Protein AF-A0A6A4M3Y3-F1 (afdb_monomer_lite)

Structure (mmCIF, N/CA/C/O backbone):
data_AF-A0A6A4M3Y3-F1
#
_entry.id   AF-A0A6A4M3Y3-F1
#
loop_
_atom_site.group_PDB
_atom_site.id
_atom_site.type_symbol
_atom_site.label_atom_id
_atom_site.label_alt_id
_atom_site.label_comp_id
_atom_site.label_asym_id
_atom_site.label_entity_id
_atom_site.label_seq_id
_atom_site.pdbx_PDB_ins_code
_atom_site.Cartn_x
_atom_site.Cartn_y
_atom_site.Cartn_z
_atom_site.occupancy
_atom_site.B_iso_or_equiv
_atom_site.auth_seq_id
_atom_site.auth_comp_id
_atom_site.auth_asym_id
_atom_site.auth_atom_id
_atom_site.pdbx_PDB_model_num
ATOM 1 N N . MET A 1 1 ? 13.571 17.426 12.827 1.00 31.97 1 MET A N 1
ATOM 2 C CA . MET A 1 1 ? 12.442 17.250 11.883 1.00 31.97 1 MET A CA 1
ATOM 3 C C . MET A 1 1 ? 11.254 16.596 12.611 1.00 31.97 1 MET A C 1
ATOM 5 O O . MET A 1 1 ? 11.111 15.385 12.590 1.00 31.97 1 MET A O 1
ATOM 9 N N . LYS A 1 2 ? 10.447 17.379 13.349 1.00 35.78 2 LYS A N 1
ATOM 10 C CA . LYS A 1 2 ? 9.258 16.924 14.108 1.00 35.78 2 LYS A CA 1
ATOM 11 C C . LYS A 1 2 ? 8.053 17.759 13.652 1.00 35.78 2 LYS A C 1
ATOM 13 O O . LYS A 1 2 ? 7.779 18.793 14.248 1.00 35.78 2 LYS A O 1
ATOM 18 N N . LYS A 1 3 ? 7.382 17.392 12.556 1.00 37.50 3 LYS A N 1
ATOM 19 C CA . LYS A 1 3 ? 6.200 18.137 12.077 1.00 37.50 3 LYS A CA 1
ATOM 20 C C . LYS A 1 3 ? 5.276 17.246 11.237 1.00 37.50 3 LYS A C 1
ATOM 22 O O . LYS A 1 3 ? 5.279 17.356 10.023 1.00 37.50 3 LYS A O 1
ATOM 27 N N . SER A 1 4 ? 4.521 16.344 11.873 1.00 41.81 4 SER A N 1
ATOM 28 C CA . SER A 1 4 ? 3.353 15.701 11.226 1.00 41.81 4 SER A CA 1
ATOM 29 C C . SER A 1 4 ? 2.397 14.922 12.146 1.00 41.81 4 SER A C 1
ATOM 31 O O . SER A 1 4 ? 1.428 14.374 11.639 1.00 41.81 4 SER A O 1
ATOM 33 N N . SER A 1 5 ? 2.578 14.854 13.475 1.00 47.59 5 SER A N 1
ATOM 34 C CA . SER A 1 5 ? 1.679 14.011 14.293 1.00 47.59 5 SER A CA 1
ATOM 35 C C . SER A 1 5 ? 0.344 14.667 14.668 1.00 47.59 5 SER A C 1
ATOM 37 O O . SER A 1 5 ? -0.613 13.952 14.928 1.00 47.59 5 SER A O 1
ATOM 39 N N . LYS A 1 6 ? 0.256 16.006 14.697 1.00 44.25 6 LYS A N 1
ATOM 40 C CA . LYS A 1 6 ? -0.958 16.718 15.147 1.00 44.25 6 LYS A CA 1
ATOM 41 C C . LYS A 1 6 ? -1.961 17.053 14.034 1.00 44.25 6 LYS A C 1
ATOM 43 O O . LYS A 1 6 ? -3.109 17.314 14.344 1.00 44.25 6 LYS A O 1
ATOM 48 N N . PHE A 1 7 ? -1.543 17.058 12.766 1.00 55.19 7 PHE A N 1
ATOM 49 C CA . PHE A 1 7 ? -2.387 17.511 11.645 1.00 55.19 7 PHE A CA 1
ATOM 50 C C . PHE A 1 7 ? -3.200 16.385 10.993 1.00 55.19 7 PHE A C 1
ATOM 52 O O . PHE A 1 7 ? -4.256 16.625 10.418 1.00 55.19 7 PHE A O 1
ATOM 59 N N . LEU A 1 8 ? -2.710 15.146 11.076 1.00 64.50 8 LEU A N 1
ATOM 60 C CA . LEU A 1 8 ? -3.362 14.002 10.439 1.00 64.50 8 LEU A CA 1
ATOM 61 C C . LEU A 1 8 ? -4.733 13.672 11.054 1.00 64.50 8 LEU A C 1
ATOM 63 O O . LEU A 1 8 ? -5.664 13.494 10.273 1.00 64.50 8 LEU A O 1
ATOM 67 N N . PRO A 1 9 ? -4.916 13.670 12.392 1.00 71.88 9 PRO A N 1
ATOM 68 C CA . PRO A 1 9 ? -6.229 13.398 12.980 1.00 71.88 9 PRO A CA 1
ATOM 69 C C . PRO A 1 9 ? -7.281 14.432 12.561 1.00 71.88 9 PRO A C 1
ATOM 71 O O . PRO A 1 9 ? -8.341 14.061 12.074 1.00 71.88 9 PRO A O 1
ATOM 74 N N . SER A 1 10 ? -6.958 15.730 12.638 1.00 74.38 10 SER A N 1
ATOM 75 C CA . SER A 1 10 ? -7.877 16.800 12.217 1.00 74.38 10 SER A CA 1
ATOM 76 C C . SER A 1 10 ? -8.218 16.740 10.727 1.00 74.38 10 SER A C 1
ATOM 78 O O . SER A 1 10 ? -9.310 17.123 10.326 1.00 74.38 10 SER A O 1
ATOM 80 N N . GLY A 1 11 ? -7.287 16.257 9.898 1.00 81.12 11 GLY A N 1
ATOM 81 C CA . GLY A 1 11 ? -7.534 16.049 8.475 1.00 81.12 11 GLY A CA 1
ATOM 82 C C . GLY A 1 11 ? -8.576 14.963 8.214 1.00 81.12 11 GLY A C 1
ATOM 83 O O . GLY A 1 11 ? -9.421 15.153 7.348 1.00 81.12 11 GLY A O 1
ATOM 84 N N . PHE A 1 12 ? -8.542 13.856 8.964 1.00 84.62 12 PHE A N 1
ATOM 85 C CA . PHE A 1 12 ? -9.513 12.769 8.806 1.00 84.62 12 PHE A CA 1
ATOM 86 C C . PHE A 1 12 ? -10.906 13.143 9.311 1.00 84.62 12 PHE A C 1
ATOM 88 O O . PHE A 1 12 ? -11.882 12.788 8.658 1.00 84.62 12 PHE A O 1
ATOM 95 N N . GLU A 1 13 ? -11.010 13.913 10.397 1.00 82.12 13 GLU A N 1
ATOM 96 C CA . GLU A 1 13 ? -12.309 14.401 10.882 1.00 82.12 13 GLU A CA 1
ATOM 97 C C . GLU A 1 13 ? -13.006 15.288 9.839 1.00 82.12 13 GLU A C 1
ATOM 99 O O . GLU A 1 13 ? -14.187 15.108 9.564 1.00 82.12 13 GLU A O 1
ATOM 104 N N . HIS A 1 14 ? -12.269 16.171 9.154 1.00 84.31 14 HIS A N 1
ATOM 105 C CA . HIS A 1 14 ? -12.845 16.986 8.076 1.00 84.31 14 HIS A CA 1
ATOM 106 C C . HIS A 1 14 ? -13.340 16.169 6.872 1.00 84.31 14 HIS A C 1
ATOM 108 O O . HIS A 1 14 ? -14.163 16.663 6.103 1.00 84.31 14 HIS A O 1
ATOM 114 N N . LEU A 1 15 ? -12.847 14.940 6.677 1.00 86.19 15 LEU A N 1
ATOM 115 C CA . LEU A 1 15 ? -13.324 14.074 5.595 1.00 86.19 15 LEU A CA 1
ATOM 116 C C . LEU A 1 15 ? -14.704 13.484 5.888 1.00 86.19 15 LEU A C 1
ATOM 118 O O . LEU A 1 15 ? -15.396 13.102 4.947 1.00 86.19 15 LEU A O 1
ATOM 122 N N . LYS A 1 16 ? -15.109 13.422 7.159 1.00 84.62 16 LYS A N 1
ATOM 123 C CA . LYS A 1 16 ? -16.415 12.892 7.556 1.00 84.62 16 LYS A CA 1
ATOM 124 C C . LYS A 1 16 ? -17.560 13.760 7.038 1.00 84.62 16 LYS A C 1
ATOM 126 O O . LYS A 1 16 ? -18.524 13.240 6.491 1.00 84.62 16 LYS A O 1
ATOM 131 N N . ASP A 1 17 ? -17.406 15.076 7.154 1.00 86.19 17 ASP A N 1
ATOM 132 C CA . ASP A 1 17 ? -18.415 16.059 6.742 1.00 86.19 17 ASP A CA 1
ATOM 133 C C . ASP A 1 17 ? -18.220 16.522 5.288 1.00 86.19 17 ASP A C 1
ATOM 135 O O . ASP A 1 17 ? -18.780 17.533 4.853 1.00 86.19 17 ASP A O 1
ATOM 139 N N . PHE A 1 18 ? -17.392 15.812 4.514 1.00 86.75 18 PHE A N 1
ATOM 140 C CA . PHE A 1 18 ? -17.112 16.202 3.143 1.00 86.75 18 PHE A CA 1
ATOM 141 C C . PHE A 1 18 ? -18.364 15.982 2.270 1.00 86.75 18 PHE A C 1
ATOM 143 O O . PHE A 1 18 ? -18.866 14.862 2.177 1.00 86.75 18 PHE A O 1
ATOM 150 N N . PRO A 1 19 ? -18.882 17.014 1.577 1.00 84.31 19 PRO A N 1
ATOM 151 C CA . PRO A 1 19 ? -20.222 16.986 0.976 1.00 84.31 19 PRO A CA 1
ATOM 152 C C . PRO A 1 19 ? -20.332 16.127 -0.296 1.00 84.31 19 PRO A C 1
ATOM 154 O O . PRO A 1 19 ? -21.349 16.169 -0.988 1.00 84.31 19 PRO A O 1
ATOM 157 N N . ARG A 1 20 ? -19.269 15.411 -0.678 1.00 87.06 20 ARG A N 1
ATOM 158 C CA . ARG A 1 20 ? -19.189 14.626 -1.916 1.00 87.06 20 ARG A CA 1
ATOM 159 C C . ARG A 1 20 ? -18.453 13.309 -1.667 1.00 87.06 20 ARG A C 1
ATOM 161 O O . ARG A 1 20 ? -17.592 13.263 -0.796 1.00 87.06 20 ARG A O 1
ATOM 168 N N . PRO A 1 21 ? -18.704 12.260 -2.466 1.00 85.25 21 PRO A N 1
ATOM 169 C CA . PRO A 1 21 ? -17.853 11.076 -2.459 1.00 85.25 21 PRO A CA 1
ATOM 170 C C . PRO A 1 21 ? -16.391 11.453 -2.736 1.00 85.25 21 PRO A C 1
ATOM 172 O O . PRO A 1 21 ? -16.112 12.283 -3.607 1.00 85.25 21 PRO A O 1
ATOM 175 N N . PHE A 1 22 ? -15.456 10.842 -2.012 1.00 86.75 22 PHE A N 1
ATOM 176 C CA . PHE A 1 22 ? -14.026 11.095 -2.165 1.00 86.75 22 PHE A CA 1
ATOM 177 C C . PHE A 1 22 ? -13.229 9.790 -2.210 1.00 86.75 22 PHE A C 1
ATOM 179 O O . PHE A 1 22 ? -13.665 8.752 -1.719 1.00 86.75 22 PHE A O 1
ATOM 186 N N . TRP A 1 23 ? -12.027 9.869 -2.782 1.00 88.38 23 TRP A N 1
ATOM 187 C CA . TRP A 1 23 ? -11.033 8.800 -2.748 1.00 88.38 23 TRP A CA 1
ATOM 188 C C . TRP A 1 23 ? -9.812 9.285 -1.979 1.00 88.38 23 TRP A C 1
ATOM 190 O O . TRP A 1 23 ? -9.256 10.339 -2.294 1.00 88.38 23 TRP A O 1
ATOM 200 N N . LEU A 1 24 ? -9.378 8.510 -0.988 1.00 89.56 24 LEU A N 1
ATOM 201 C CA . LEU A 1 24 ? -8.159 8.785 -0.237 1.00 89.56 24 LEU A CA 1
ATOM 202 C C . LEU A 1 24 ? -7.074 7.781 -0.630 1.00 89.56 24 LEU A C 1
ATOM 204 O O . LEU A 1 24 ? -7.166 6.598 -0.318 1.00 89.56 24 LEU A O 1
ATOM 208 N N . ALA A 1 25 ? -6.023 8.263 -1.291 1.00 91.00 25 ALA A N 1
ATOM 209 C CA . ALA A 1 25 ? -4.863 7.446 -1.624 1.00 91.00 25 ALA A CA 1
ATOM 210 C C . ALA A 1 25 ? -3.842 7.464 -0.476 1.00 91.00 25 ALA A C 1
ATOM 212 O O . ALA A 1 25 ? -3.346 8.527 -0.093 1.00 91.00 25 ALA A O 1
ATOM 213 N N . LEU A 1 26 ? -3.495 6.284 0.048 1.00 89.62 26 LEU A N 1
ATOM 214 C CA . LEU A 1 26 ? -2.498 6.115 1.107 1.00 89.62 26 LEU A CA 1
ATOM 215 C C . LEU A 1 26 ? -1.290 5.329 0.592 1.00 89.62 26 LEU A C 1
ATOM 217 O O . LEU A 1 26 ? -1.393 4.157 0.244 1.00 89.62 26 LEU A O 1
ATOM 221 N N . PHE A 1 27 ? -0.116 5.961 0.608 1.00 88.69 27 PHE A N 1
ATOM 222 C CA . PHE A 1 27 ? 1.152 5.316 0.265 1.00 88.69 27 PHE A CA 1
ATOM 223 C C . PHE A 1 27 ? 1.893 4.924 1.539 1.00 88.69 27 PHE A C 1
ATOM 225 O O . PHE A 1 27 ? 2.676 5.706 2.084 1.00 88.69 27 PHE A O 1
ATOM 232 N N . VAL A 1 28 ? 1.640 3.712 2.029 1.00 86.62 28 VAL A N 1
ATOM 233 C CA . VAL A 1 28 ? 2.203 3.255 3.310 1.00 86.62 28 VAL A CA 1
ATOM 234 C C . VAL A 1 28 ? 3.715 3.016 3.257 1.00 86.62 28 VAL A C 1
ATOM 236 O O . VAL A 1 28 ? 4.371 3.098 4.288 1.00 86.62 28 VAL A O 1
ATOM 239 N N . GLU A 1 29 ? 4.311 2.831 2.076 1.00 81.19 29 GLU A N 1
ATOM 240 C CA . GLU A 1 29 ? 5.776 2.825 1.897 1.00 81.19 29 GLU A CA 1
ATOM 241 C C . GLU A 1 29 ? 6.408 4.184 2.252 1.00 81.19 29 GLU A C 1
ATOM 243 O O . GLU A 1 29 ? 7.565 4.280 2.669 1.00 81.19 29 GLU A O 1
ATOM 248 N N . GLY A 1 30 ? 5.638 5.266 2.091 1.00 75.25 30 GLY A N 1
ATOM 249 C CA . GLY A 1 30 ? 6.031 6.636 2.406 1.00 75.25 30 GLY A CA 1
ATOM 250 C C . GLY A 1 30 ? 7.046 7.260 1.446 1.00 75.25 30 GLY A C 1
ATOM 251 O O . GLY A 1 30 ? 7.310 8.457 1.554 1.00 75.25 30 GLY A O 1
ATOM 252 N N . THR A 1 31 ? 7.623 6.503 0.509 1.00 76.00 31 THR A N 1
ATOM 253 C CA . THR A 1 31 ? 8.548 7.037 -0.495 1.00 76.00 31 THR A CA 1
ATOM 254 C C . THR A 1 31 ? 8.473 6.259 -1.806 1.00 76.00 31 THR A C 1
ATOM 256 O O . THR A 1 31 ? 8.020 5.126 -1.825 1.00 76.00 31 THR A O 1
ATOM 259 N N . ARG A 1 32 ? 8.959 6.855 -2.902 1.00 78.81 32 ARG A N 1
ATOM 260 C CA . ARG A 1 32 ? 9.120 6.148 -4.179 1.00 78.81 32 ARG A CA 1
ATOM 261 C C . ARG A 1 32 ? 10.138 5.014 -4.068 1.00 78.81 32 ARG A C 1
ATOM 263 O O . ARG A 1 32 ? 11.227 5.254 -3.535 1.00 78.81 32 ARG A O 1
ATOM 270 N N . PHE A 1 33 ? 9.795 3.871 -4.658 1.00 81.56 33 PHE A N 1
ATOM 271 C CA . PHE A 1 33 ? 10.685 2.735 -4.875 1.00 81.56 33 PHE A CA 1
ATOM 272 C C . PHE A 1 33 ? 11.931 3.146 -5.671 1.00 81.56 33 PHE A C 1
ATOM 274 O O . PHE A 1 33 ? 11.826 3.760 -6.737 1.00 81.56 33 PHE A O 1
ATOM 281 N N . THR A 1 34 ? 13.103 2.806 -5.138 1.00 83.88 34 THR A N 1
ATOM 282 C CA . THR A 1 34 ? 14.400 2.854 -5.825 1.00 83.88 34 THR A CA 1
ATOM 283 C C . THR A 1 34 ? 15.240 1.674 -5.340 1.00 83.88 34 THR A C 1
ATOM 285 O O . THR A 1 34 ? 15.001 1.170 -4.239 1.00 83.88 34 THR A O 1
ATOM 288 N N . GLN A 1 35 ? 16.222 1.238 -6.132 1.00 85.50 35 GLN A N 1
ATOM 289 C CA . GLN A 1 35 ? 17.036 0.070 -5.783 1.00 85.50 35 GLN A CA 1
ATOM 290 C C . GLN A 1 35 ? 17.810 0.287 -4.476 1.00 85.50 35 GLN A C 1
ATOM 292 O O . GLN A 1 35 ? 17.900 -0.608 -3.644 1.00 85.50 35 GLN A O 1
ATOM 297 N N . GLU A 1 36 ? 18.300 1.504 -4.249 1.00 86.75 36 GLU A N 1
ATOM 298 C CA . GLU A 1 36 ? 19.050 1.868 -3.044 1.00 86.75 36 GLU A CA 1
ATOM 299 C C . GLU A 1 36 ? 18.173 1.754 -1.792 1.00 86.75 36 GLU A C 1
ATOM 301 O O . GLU A 1 36 ? 18.621 1.313 -0.736 1.00 86.75 36 GLU A O 1
ATOM 306 N N . LYS A 1 37 ? 16.893 2.123 -1.908 1.00 86.81 37 LYS A N 1
ATOM 307 C CA . LYS A 1 37 ? 15.940 2.014 -0.801 1.00 86.81 37 LYS A CA 1
ATOM 308 C C . LYS A 1 37 ? 15.469 0.594 -0.572 1.00 86.81 37 LYS A C 1
ATOM 310 O O . LYS A 1 37 ? 15.159 0.266 0.568 1.00 86.81 37 LYS A O 1
ATOM 315 N N . LEU A 1 38 ? 15.398 -0.217 -1.625 1.00 89.00 38 LEU A N 1
ATOM 316 C CA . LEU A 1 38 ? 15.120 -1.638 -1.488 1.00 89.00 38 LEU A CA 1
ATOM 317 C C . LEU A 1 38 ? 16.234 -2.312 -0.681 1.00 89.00 38 LEU A C 1
ATOM 319 O O . LEU A 1 38 ? 15.927 -2.980 0.298 1.00 89.00 38 LEU A O 1
ATOM 323 N N . LEU A 1 39 ? 17.506 -2.053 -1.003 1.00 89.94 39 LEU A N 1
ATOM 324 C CA . LEU A 1 39 ? 18.643 -2.584 -0.237 1.00 89.94 39 LEU A CA 1
ATOM 325 C C . LEU A 1 39 ? 18.580 -2.163 1.239 1.00 89.94 39 LEU A C 1
ATOM 327 O O . LEU A 1 39 ? 18.626 -3.006 2.131 1.00 89.94 39 LEU A O 1
ATOM 331 N N . ALA A 1 40 ? 18.351 -0.875 1.508 1.00 89.75 40 ALA A N 1
ATOM 332 C CA . ALA A 1 40 ? 18.184 -0.389 2.880 1.00 89.75 40 ALA A CA 1
ATOM 333 C C . ALA A 1 40 ? 16.971 -1.026 3.594 1.00 89.75 40 ALA A C 1
ATOM 335 O O . ALA A 1 40 ? 17.008 -1.291 4.797 1.00 89.75 40 ALA A O 1
ATOM 336 N N . ALA A 1 41 ? 15.880 -1.281 2.867 1.00 87.69 41 ALA A N 1
ATOM 337 C CA . ALA A 1 41 ? 14.706 -1.963 3.400 1.00 87.69 41 ALA A CA 1
ATOM 338 C C . ALA A 1 41 ? 14.991 -3.443 3.711 1.00 87.69 41 ALA A C 1
ATOM 340 O O . ALA A 1 41 ? 14.483 -3.949 4.711 1.00 87.69 41 ALA A O 1
ATOM 341 N N . GLN A 1 42 ? 15.823 -4.114 2.913 1.00 91.44 42 GLN A N 1
ATOM 342 C CA . GLN A 1 42 ? 16.258 -5.495 3.137 1.00 91.44 42 GLN A CA 1
ATOM 343 C C . GLN A 1 42 ? 17.176 -5.618 4.358 1.00 91.44 42 GLN A C 1
ATOM 345 O O . GLN A 1 42 ? 16.994 -6.528 5.170 1.00 91.44 42 GLN A O 1
ATOM 350 N N . GLU A 1 43 ? 18.108 -4.681 4.538 1.00 91.94 43 GLU A N 1
ATOM 351 C CA . GLU A 1 43 ? 18.957 -4.599 5.736 1.00 91.94 43 GLU A CA 1
ATOM 352 C C . GLU A 1 43 ? 18.115 -4.370 7.000 1.00 91.94 43 GLU A C 1
ATOM 354 O O . GLU A 1 43 ? 18.290 -5.043 8.023 1.00 91.94 43 GLU A O 1
ATOM 359 N N . TYR A 1 44 ? 17.136 -3.463 6.921 1.00 89.44 44 TYR A N 1
ATOM 360 C CA . TYR A 1 44 ? 16.193 -3.234 8.013 1.00 89.44 44 TYR A CA 1
ATOM 361 C C . TYR A 1 44 ? 15.350 -4.480 8.313 1.00 89.44 44 TYR A C 1
ATOM 363 O O . TYR A 1 44 ? 15.222 -4.865 9.472 1.00 89.44 44 TYR A O 1
ATOM 371 N N . ALA A 1 45 ? 14.797 -5.134 7.289 1.00 89.50 45 ALA A N 1
ATOM 372 C CA . ALA A 1 45 ? 13.990 -6.337 7.473 1.00 89.50 45 ALA A CA 1
ATOM 373 C C . ALA A 1 45 ? 14.805 -7.468 8.117 1.00 89.50 45 ALA A C 1
ATOM 375 O O . ALA A 1 45 ? 14.351 -8.062 9.093 1.00 89.50 45 ALA A O 1
ATOM 376 N N . SER A 1 46 ? 16.037 -7.683 7.646 1.00 91.56 46 SER A N 1
ATOM 377 C CA . SER A 1 46 ? 16.947 -8.702 8.181 1.00 91.56 46 SER A CA 1
ATOM 378 C C . SER A 1 46 ? 17.305 -8.439 9.645 1.00 91.56 46 SER A C 1
ATOM 380 O O . SER A 1 46 ? 17.235 -9.346 10.470 1.00 91.56 46 SER A O 1
ATOM 382 N N . SER A 1 47 ? 17.634 -7.192 9.999 1.00 91.69 47 SER A N 1
ATOM 383 C CA . SER A 1 47 ? 17.966 -6.829 11.387 1.00 91.69 47 SER A CA 1
ATOM 384 C C . SER A 1 47 ? 16.760 -6.864 12.333 1.00 91.69 47 SER A C 1
ATOM 386 O O . SER A 1 47 ? 16.919 -7.140 13.520 1.00 91.69 47 SER A O 1
ATOM 388 N N . ALA A 1 48 ? 15.552 -6.616 11.821 1.00 87.31 48 ALA A N 1
ATOM 389 C CA . ALA A 1 48 ? 14.310 -6.642 12.591 1.00 87.31 48 ALA A CA 1
ATOM 390 C C . ALA A 1 48 ? 13.635 -8.029 12.644 1.00 87.31 48 ALA A C 1
ATOM 392 O O . ALA A 1 48 ? 12.573 -8.151 13.257 1.00 87.31 48 ALA A O 1
ATOM 393 N N . GLY A 1 49 ? 14.205 -9.053 11.994 1.00 87.50 49 GLY A N 1
ATOM 394 C CA . GLY A 1 49 ? 13.614 -10.395 11.909 1.00 87.50 49 GLY A CA 1
ATOM 395 C C . GLY A 1 49 ? 12.308 -10.447 11.106 1.00 87.50 49 GLY A C 1
ATOM 396 O O . GLY A 1 49 ? 11.450 -11.286 11.370 1.00 87.50 49 GLY A O 1
ATOM 397 N N . LEU A 1 50 ? 12.124 -9.524 10.160 1.00 86.62 50 LEU A N 1
ATOM 398 C CA . LEU A 1 50 ? 10.974 -9.483 9.258 1.00 86.62 50 LEU A CA 1
ATOM 399 C C . LEU A 1 50 ? 11.289 -10.228 7.949 1.00 86.62 50 LEU A C 1
ATOM 401 O O . LEU A 1 50 ? 12.459 -10.328 7.573 1.00 86.62 50 LEU A O 1
ATOM 405 N N . PRO A 1 51 ? 10.267 -10.697 7.207 1.00 88.38 51 PRO A N 1
ATOM 406 C CA . PRO A 1 51 ? 10.461 -11.206 5.854 1.00 88.38 51 PRO A CA 1
ATOM 407 C C . PRO A 1 51 ? 11.176 -10.168 4.983 1.00 88.38 51 PRO A C 1
ATOM 409 O O . PRO A 1 51 ? 10.768 -9.007 4.935 1.00 88.38 51 PRO A O 1
ATOM 412 N N . VAL A 1 52 ? 12.257 -10.586 4.326 1.00 89.94 52 VAL A N 1
ATOM 413 C CA . VAL A 1 52 ? 13.094 -9.712 3.497 1.00 89.94 52 VAL A CA 1
ATOM 414 C C . VAL A 1 52 ? 12.401 -9.498 2.148 1.00 89.94 52 VAL A C 1
ATOM 416 O O . VAL A 1 52 ? 12.303 -10.459 1.383 1.00 89.94 52 VAL A O 1
ATOM 419 N N . PRO A 1 53 ? 11.920 -8.279 1.837 1.00 87.62 53 PRO A N 1
ATOM 420 C CA . PRO A 1 53 ? 11.176 -8.039 0.607 1.00 87.62 53 PRO A CA 1
ATOM 421 C C . PRO A 1 53 ? 12.110 -7.970 -0.609 1.00 87.62 53 PRO A C 1
ATOM 423 O O . PRO A 1 53 ? 13.265 -7.541 -0.497 1.00 87.62 53 PRO A O 1
ATOM 426 N N . ARG A 1 54 ? 11.614 -8.360 -1.786 1.00 88.00 54 ARG A N 1
ATOM 427 C CA . ARG A 1 54 ? 12.380 -8.322 -3.050 1.00 88.00 54 ARG A CA 1
ATOM 428 C C . ARG A 1 54 ? 11.882 -7.267 -4.027 1.00 88.00 54 ARG A C 1
ATOM 430 O O . ARG A 1 54 ? 12.679 -6.682 -4.752 1.00 88.00 54 ARG A O 1
ATOM 437 N N . ASN A 1 55 ? 10.584 -7.007 -4.013 1.00 87.12 55 ASN A N 1
ATOM 438 C CA . ASN A 1 55 ? 9.875 -6.197 -4.994 1.00 87.12 55 ASN A CA 1
ATOM 439 C C . ASN A 1 55 ? 9.171 -4.988 -4.355 1.00 87.12 55 ASN A C 1
ATOM 441 O O . ASN A 1 55 ? 8.838 -4.034 -5.057 1.00 87.12 55 ASN A O 1
ATOM 445 N N . VAL A 1 56 ? 8.972 -4.994 -3.031 1.00 89.12 56 VAL A N 1
ATOM 446 C CA . VAL A 1 56 ? 8.290 -3.919 -2.283 1.00 89.12 56 VAL A CA 1
ATOM 447 C C . VAL A 1 56 ? 9.171 -3.288 -1.204 1.00 89.12 56 VAL A C 1
ATOM 449 O O . VAL A 1 56 ? 10.178 -3.852 -0.776 1.00 89.12 56 VAL A O 1
ATOM 452 N N . LEU A 1 57 ? 8.785 -2.102 -0.725 1.00 89.12 57 LEU A N 1
ATOM 453 C CA . LEU A 1 57 ? 9.399 -1.506 0.467 1.00 89.12 57 LEU A CA 1
ATOM 454 C C . LEU A 1 57 ? 8.662 -1.947 1.740 1.00 89.12 57 LEU A C 1
ATOM 456 O O . LEU A 1 57 ? 7.469 -2.240 1.724 1.00 89.12 57 LEU A O 1
ATOM 460 N N . VAL A 1 58 ? 9.359 -1.930 2.879 1.00 87.88 58 VAL A N 1
ATOM 461 C CA . VAL A 1 58 ? 8.737 -2.227 4.180 1.00 87.88 58 VAL A CA 1
ATOM 462 C C . VAL A 1 58 ? 7.715 -1.131 4.535 1.00 87.88 58 VAL A C 1
ATOM 464 O O . VAL A 1 58 ? 8.079 0.053 4.583 1.00 87.88 58 VAL A O 1
ATOM 467 N N . PRO A 1 59 ? 6.443 -1.478 4.817 1.00 91.06 59 PRO A N 1
ATOM 468 C CA . PRO A 1 59 ? 5.395 -0.491 5.043 1.00 91.06 59 PRO A CA 1
ATOM 469 C C . PRO A 1 59 ? 5.551 0.233 6.387 1.00 91.06 59 PRO A C 1
ATOM 471 O O . PRO A 1 59 ? 5.821 -0.358 7.436 1.00 91.06 59 PRO A O 1
ATOM 474 N N . ARG A 1 60 ? 5.292 1.544 6.383 1.00 90.06 60 ARG A N 1
ATOM 475 C CA . ARG A 1 60 ? 5.195 2.388 7.580 1.00 90.06 60 ARG A CA 1
ATOM 476 C C . ARG A 1 60 ? 3.761 2.383 8.102 1.00 90.06 60 ARG A C 1
ATOM 478 O O . ARG A 1 60 ? 2.929 3.206 7.727 1.00 90.06 60 ARG A O 1
ATOM 485 N N . THR A 1 61 ? 3.488 1.481 9.034 1.00 91.94 61 THR A N 1
ATOM 486 C CA . THR A 1 61 ? 2.123 1.179 9.495 1.00 91.94 61 THR A CA 1
ATOM 487 C C . THR A 1 61 ? 1.467 2.278 10.335 1.00 91.94 61 THR A C 1
ATOM 489 O O . THR A 1 61 ? 0.247 2.367 10.357 1.00 91.94 61 THR A O 1
ATOM 492 N N . LYS A 1 62 ? 2.231 3.162 10.993 1.00 90.50 62 LYS A N 1
ATOM 493 C CA . LYS A 1 62 ? 1.677 4.173 11.923 1.00 90.50 62 LYS A CA 1
ATOM 494 C C . LYS A 1 62 ? 0.602 5.068 11.295 1.00 90.50 62 LYS A C 1
ATOM 496 O O . LYS A 1 62 ? -0.426 5.311 11.915 1.00 90.50 62 LYS A O 1
ATOM 501 N N . GLY A 1 63 ? 0.849 5.566 10.080 1.00 89.50 63 GLY A N 1
ATOM 502 C CA . GLY A 1 63 ? -0.110 6.422 9.375 1.00 89.50 63 GLY A CA 1
ATOM 503 C C . GLY A 1 63 ? -1.346 5.654 8.910 1.00 89.50 63 GLY A C 1
ATOM 504 O O . GLY A 1 63 ? -2.448 6.184 8.965 1.00 89.50 63 GLY A O 1
ATOM 505 N N . PHE A 1 64 ? -1.162 4.393 8.515 1.00 92.12 64 PHE A N 1
ATOM 506 C CA . PHE A 1 64 ? -2.249 3.510 8.106 1.00 92.12 64 PHE A CA 1
ATOM 507 C C . PHE A 1 64 ? -3.167 3.152 9.276 1.00 92.12 64 PHE A C 1
ATOM 509 O O . PHE A 1 64 ? -4.373 3.310 9.163 1.00 92.12 64 PHE A O 1
ATOM 516 N N . VAL A 1 65 ? -2.597 2.759 10.420 1.00 93.69 65 VAL A N 1
ATOM 517 C CA . VAL A 1 65 ? -3.358 2.470 11.646 1.00 93.69 65 VAL A CA 1
ATOM 518 C C . VAL A 1 65 ? -4.190 3.681 12.062 1.00 93.69 65 VAL A C 1
ATOM 520 O O . VAL A 1 65 ? -5.377 3.548 12.337 1.00 93.69 65 VAL A O 1
ATOM 523 N N . LEU A 1 66 ? -3.589 4.876 12.043 1.00 91.81 66 LEU A N 1
ATOM 524 C CA . LEU A 1 66 ? -4.314 6.108 12.339 1.00 91.81 66 LEU A CA 1
ATOM 525 C C . LEU A 1 66 ? -5.473 6.329 11.355 1.00 91.81 66 LEU A C 1
ATOM 527 O O . LEU A 1 66 ? -6.585 6.607 11.787 1.00 91.81 66 LEU A O 1
ATOM 531 N N . ALA A 1 67 ? -5.232 6.179 10.051 1.00 91.25 67 ALA A N 1
ATOM 532 C CA . ALA A 1 67 ? -6.272 6.341 9.040 1.00 91.25 67 ALA A CA 1
ATOM 533 C C . ALA A 1 67 ? -7.424 5.348 9.245 1.00 91.25 67 ALA A C 1
ATOM 535 O O . ALA A 1 67 ? -8.574 5.766 9.284 1.00 91.25 67 ALA A O 1
ATOM 536 N N . VAL A 1 68 ? -7.132 4.061 9.447 1.00 92.81 68 VAL A N 1
ATOM 537 C CA . VAL A 1 68 ? -8.161 3.035 9.681 1.00 92.81 68 VAL A CA 1
ATOM 538 C C . VAL A 1 68 ? -9.006 3.384 10.904 1.00 92.81 68 VAL A C 1
ATOM 540 O O . VAL A 1 68 ? -10.227 3.361 10.810 1.00 92.81 68 VAL A O 1
ATOM 543 N N . ASN A 1 69 ? -8.390 3.783 12.016 1.00 91.75 69 ASN A N 1
ATOM 544 C CA . ASN A 1 69 ? -9.130 4.092 13.242 1.00 91.75 69 ASN A CA 1
ATOM 545 C C . ASN A 1 69 ? -10.113 5.261 13.089 1.00 91.75 69 ASN A C 1
ATOM 547 O O . ASN A 1 69 ? -11.218 5.193 13.616 1.00 91.75 69 ASN A O 1
ATOM 551 N N . HIS A 1 70 ? -9.733 6.325 12.376 1.00 90.62 70 HIS A N 1
ATOM 552 C CA . HIS A 1 70 ? -10.615 7.483 12.183 1.00 90.62 70 HIS A CA 1
ATOM 553 C C . HIS A 1 70 ? -11.652 7.249 11.076 1.00 90.62 70 HIS A C 1
ATOM 555 O O . HIS A 1 70 ? -12.801 7.671 11.191 1.00 90.62 70 HIS A O 1
ATOM 561 N N . LEU A 1 71 ? -11.258 6.562 10.002 1.00 91.00 71 LEU A N 1
ATOM 562 C CA . LEU A 1 71 ? -12.087 6.404 8.809 1.00 91.00 71 LEU A CA 1
ATOM 563 C C . LEU A 1 71 ? -13.067 5.230 8.907 1.00 91.00 71 LEU A C 1
ATOM 565 O O . LEU A 1 71 ? -14.041 5.208 8.158 1.00 91.00 71 LEU A O 1
ATOM 569 N N . ARG A 1 72 ? -12.857 4.277 9.828 1.00 91.56 72 ARG A N 1
ATOM 570 C CA . ARG A 1 72 ? -13.679 3.058 9.941 1.00 91.56 72 ARG A CA 1
ATOM 571 C C . ARG A 1 72 ? -15.174 3.327 10.100 1.00 91.56 72 ARG A C 1
ATOM 573 O O . ARG A 1 72 ? -15.979 2.534 9.635 1.00 91.56 72 ARG A O 1
ATOM 580 N N . SER A 1 73 ? -15.546 4.456 10.701 1.00 89.81 73 SER A N 1
ATOM 581 C CA . SER A 1 73 ? -16.953 4.802 10.939 1.00 89.81 73 SER A CA 1
ATOM 582 C C . SER A 1 73 ? -17.730 5.255 9.694 1.00 89.81 73 SER A C 1
ATOM 584 O O . SER A 1 73 ? -18.956 5.272 9.741 1.00 89.81 73 SER A O 1
ATOM 586 N N . PHE A 1 74 ? -17.058 5.634 8.599 1.00 89.62 74 PHE A N 1
ATOM 587 C CA . PHE A 1 74 ? -17.729 6.171 7.401 1.00 89.62 74 PHE A CA 1
ATOM 588 C C . PHE A 1 74 ? -17.114 5.745 6.061 1.00 89.62 74 PHE A C 1
ATOM 590 O O . PHE A 1 74 ? -17.695 6.010 5.009 1.00 89.62 74 PHE A O 1
ATOM 597 N N . VAL A 1 75 ? -15.958 5.077 6.065 1.00 90.94 75 VAL A N 1
ATOM 598 C CA . VAL A 1 75 ? -15.351 4.497 4.863 1.00 90.94 75 VAL A CA 1
ATOM 599 C C . VAL A 1 75 ? -15.635 2.992 4.844 1.00 90.94 75 VAL A C 1
ATOM 601 O O . VAL A 1 75 ? -15.126 2.275 5.705 1.00 90.94 75 VAL A O 1
ATOM 604 N N . PRO A 1 76 ? -16.399 2.483 3.860 1.00 91.62 76 PRO A N 1
ATOM 605 C CA . PRO A 1 76 ? -16.884 1.102 3.883 1.00 91.62 76 PRO A CA 1
ATOM 606 C C . PRO A 1 76 ? -15.826 0.069 3.474 1.00 91.62 76 PRO A C 1
ATOM 608 O O . PRO A 1 76 ? -15.919 -1.100 3.843 1.00 91.62 76 PRO A O 1
ATOM 611 N N . ALA A 1 77 ? -14.832 0.460 2.673 1.00 94.19 77 ALA A N 1
ATOM 612 C CA . ALA A 1 77 ? -13.868 -0.479 2.113 1.00 94.19 77 ALA A CA 1
ATOM 613 C C . ALA A 1 77 ? -12.515 0.169 1.813 1.00 94.19 77 ALA A C 1
ATOM 615 O O . ALA A 1 77 ? -12.422 1.361 1.512 1.00 94.19 77 ALA A O 1
ATOM 616 N N . ILE A 1 78 ? -11.476 -0.661 1.831 1.00 94.19 78 ILE A N 1
ATOM 617 C CA . ILE A 1 78 ? -10.123 -0.338 1.392 1.00 94.19 78 ILE A CA 1
ATOM 618 C C . ILE A 1 78 ? -9.872 -1.065 0.075 1.00 94.19 78 ILE A C 1
ATOM 620 O O . ILE A 1 78 ? -10.049 -2.278 -0.029 1.00 94.19 78 ILE A O 1
ATOM 624 N N . TYR A 1 79 ? -9.433 -0.316 -0.932 1.00 93.19 79 TYR A N 1
ATOM 625 C CA . TYR A 1 79 ? -8.979 -0.884 -2.194 1.00 93.19 79 TYR A CA 1
ATOM 626 C C . TYR A 1 79 ? -7.468 -1.008 -2.163 1.00 93.19 79 TYR A C 1
ATOM 628 O O . TYR A 1 79 ? -6.747 -0.008 -2.123 1.00 93.19 79 TYR A O 1
ATOM 636 N N . ASP A 1 80 ? -7.003 -2.246 -2.181 1.00 92.19 80 ASP A N 1
ATOM 637 C CA . ASP A 1 80 ? -5.600 -2.551 -2.320 1.00 92.19 80 ASP A CA 1
ATOM 638 C C . ASP A 1 80 ? -5.227 -2.644 -3.800 1.00 92.19 80 ASP A C 1
ATOM 640 O O . ASP A 1 80 ? -5.704 -3.526 -4.510 1.00 92.19 80 ASP A O 1
ATOM 644 N N . ALA A 1 81 ? -4.383 -1.726 -4.266 1.00 91.00 81 ALA A N 1
ATOM 645 C CA . ALA A 1 81 ? -3.924 -1.680 -5.646 1.00 91.00 81 ALA A CA 1
ATOM 646 C C . ALA A 1 81 ? -2.427 -1.990 -5.726 1.00 91.00 81 ALA A C 1
ATOM 648 O O . ALA A 1 81 ? -1.603 -1.343 -5.072 1.00 91.00 81 ALA A O 1
ATOM 649 N N . THR A 1 82 ? -2.080 -2.954 -6.573 1.00 90.31 82 THR A N 1
ATOM 650 C CA . THR A 1 82 ? -0.702 -3.304 -6.924 1.00 90.31 82 THR A CA 1
ATOM 651 C C . THR A 1 82 ? -0.504 -3.063 -8.407 1.00 90.31 82 THR A C 1
ATOM 653 O O . THR A 1 82 ? -1.297 -3.517 -9.229 1.00 90.31 82 THR A O 1
ATOM 656 N N . VAL A 1 83 ? 0.536 -2.309 -8.751 1.00 88.69 83 VAL A N 1
ATOM 657 C CA . VAL A 1 83 ? 0.843 -1.949 -10.134 1.00 88.69 83 VAL A CA 1
ATOM 658 C C . VAL A 1 83 ? 2.161 -2.594 -10.508 1.00 88.69 83 VAL A C 1
ATOM 660 O O . VAL A 1 83 ? 3.168 -2.358 -9.841 1.00 88.69 83 VAL A O 1
ATOM 663 N N . ALA A 1 84 ? 2.155 -3.350 -11.597 1.00 87.81 84 ALA A N 1
ATOM 664 C CA . ALA A 1 84 ? 3.357 -3.882 -12.209 1.00 87.81 84 ALA A CA 1
ATOM 665 C C . ALA A 1 84 ? 3.489 -3.378 -13.644 1.00 87.81 84 ALA A C 1
ATOM 667 O O . ALA A 1 84 ? 2.509 -3.049 -14.319 1.00 87.81 84 ALA A O 1
ATOM 668 N N . ILE A 1 85 ? 4.732 -3.273 -14.095 1.00 85.44 85 ILE A N 1
ATOM 669 C CA . ILE A 1 85 ? 5.062 -2.886 -15.462 1.00 85.44 85 ILE A CA 1
ATOM 670 C C . ILE A 1 85 ? 5.727 -4.111 -16.088 1.00 85.44 85 ILE A C 1
ATOM 672 O O . ILE A 1 85 ? 6.770 -4.518 -15.567 1.00 85.44 85 ILE A O 1
ATOM 676 N N . PRO A 1 86 ? 5.161 -4.678 -17.166 1.00 83.69 86 PRO A N 1
ATOM 677 C CA . PRO A 1 86 ? 5.794 -5.761 -17.911 1.00 83.69 86 PRO A CA 1
ATOM 678 C C . PRO A 1 86 ? 7.238 -5.419 -18.273 1.00 83.69 86 PRO A C 1
ATOM 680 O O . PRO A 1 86 ? 7.539 -4.282 -18.644 1.00 83.69 86 PRO A O 1
ATOM 683 N N . ILE A 1 87 ? 8.140 -6.399 -18.199 1.00 78.06 87 ILE A N 1
ATOM 684 C CA . ILE A 1 87 ? 9.579 -6.193 -18.457 1.00 78.06 87 ILE A CA 1
ATOM 685 C C . ILE A 1 87 ? 9.818 -5.639 -19.871 1.00 78.06 87 ILE A C 1
ATOM 687 O O . ILE A 1 87 ? 10.709 -4.816 -20.084 1.00 78.06 87 ILE A O 1
ATOM 691 N N . ASN A 1 88 ? 8.977 -6.049 -20.821 1.00 80.12 88 ASN A N 1
ATOM 692 C CA . ASN A 1 88 ? 9.060 -5.653 -22.224 1.00 80.12 88 ASN A CA 1
ATOM 693 C C . ASN A 1 88 ? 8.435 -4.278 -22.512 1.00 80.12 88 ASN A C 1
ATOM 695 O O . ASN A 1 88 ? 8.564 -3.761 -23.623 1.00 80.12 88 ASN A O 1
ATOM 699 N N . GLU A 1 89 ? 7.768 -3.667 -21.531 1.00 81.25 89 GLU A N 1
ATOM 700 C CA . GLU A 1 89 ? 7.045 -2.414 -21.705 1.00 81.25 89 GLU A CA 1
ATOM 701 C C . GLU A 1 89 ? 7.827 -1.226 -21.129 1.00 81.25 89 GLU A C 1
ATOM 703 O O . GLU A 1 89 ? 8.398 -1.274 -20.034 1.00 81.25 89 GLU A O 1
ATOM 708 N N . PRO A 1 90 ? 7.875 -0.096 -21.850 1.00 81.06 90 PRO A N 1
ATOM 709 C CA . PRO A 1 90 ? 8.586 1.073 -21.376 1.00 81.06 90 PRO A CA 1
ATOM 710 C C . PRO A 1 90 ? 7.894 1.662 -20.146 1.00 81.06 90 PRO A C 1
ATOM 712 O O . PRO A 1 90 ? 6.718 2.018 -20.188 1.00 81.06 90 PRO A O 1
ATOM 715 N N . ARG A 1 91 ? 8.659 1.875 -19.071 1.00 81.94 91 ARG A N 1
ATOM 716 C CA . ARG A 1 91 ? 8.137 2.467 -17.830 1.00 81.94 91 ARG A CA 1
ATOM 717 C C . ARG A 1 91 ? 7.433 3.811 -18.093 1.00 81.94 91 ARG A C 1
ATOM 719 O O . ARG A 1 91 ? 7.975 4.649 -18.827 1.00 81.94 91 ARG A O 1
ATOM 726 N N . PRO A 1 92 ? 6.272 4.075 -17.464 1.00 79.00 92 PRO A N 1
ATOM 727 C CA . PRO A 1 92 ? 5.543 5.324 -17.624 1.00 79.00 92 PRO A CA 1
ATOM 728 C C . PRO A 1 92 ? 6.304 6.459 -16.929 1.00 79.00 92 PRO A C 1
ATOM 730 O O . PRO A 1 92 ? 6.198 6.682 -15.725 1.00 79.00 92 PRO A O 1
ATOM 733 N N . THR A 1 93 ? 7.112 7.189 -17.692 1.00 81.38 93 THR A N 1
ATOM 734 C CA . THR A 1 93 ? 7.778 8.404 -17.211 1.00 81.38 93 THR A CA 1
ATOM 735 C C . THR A 1 93 ? 6.909 9.627 -17.483 1.00 81.38 93 THR A C 1
ATOM 737 O O . THR A 1 93 ? 6.162 9.663 -18.462 1.00 81.38 93 THR A O 1
ATOM 740 N N . LEU A 1 94 ? 7.039 10.672 -16.657 1.00 80.00 94 LEU A N 1
ATOM 741 C CA . LEU A 1 94 ? 6.303 11.928 -16.854 1.00 80.00 94 LEU A CA 1
ATOM 742 C C . LEU A 1 94 ? 6.523 12.490 -18.267 1.00 80.00 94 LEU A C 1
ATOM 744 O O . LEU A 1 94 ? 5.581 12.901 -18.933 1.00 80.00 94 LEU A O 1
ATOM 748 N N . LEU A 1 95 ? 7.758 12.410 -18.765 1.00 81.94 95 LEU A N 1
ATOM 749 C CA . LEU A 1 95 ? 8.111 12.836 -20.115 1.00 81.94 95 LEU A CA 1
ATOM 750 C C . LEU A 1 95 ? 7.375 12.033 -21.202 1.00 81.94 95 LEU A C 1
ATOM 752 O O . LEU A 1 95 ? 6.974 12.603 -22.212 1.00 81.94 95 LEU A O 1
ATOM 756 N N . ARG A 1 96 ? 7.184 10.720 -21.021 1.00 85.00 96 ARG A N 1
ATOM 757 C CA . ARG A 1 96 ? 6.411 9.888 -21.961 1.00 85.00 96 ARG A CA 1
ATOM 758 C C . ARG A 1 96 ? 4.933 10.252 -21.946 1.00 85.00 96 ARG A C 1
ATOM 760 O O . ARG A 1 96 ? 4.350 10.372 -23.021 1.00 85.00 96 ARG A O 1
ATOM 767 N N . ILE A 1 97 ? 4.372 10.472 -20.757 1.00 83.62 97 ILE A N 1
ATOM 768 C CA . ILE A 1 97 ? 2.978 10.896 -20.578 1.00 83.62 97 ILE A CA 1
ATOM 769 C C . ILE A 1 97 ? 2.752 12.242 -21.277 1.00 83.62 97 ILE A C 1
ATOM 771 O O . ILE A 1 97 ? 1.851 12.352 -22.104 1.00 83.62 97 ILE A O 1
ATOM 775 N N . LEU A 1 98 ? 3.622 13.229 -21.035 1.00 80.81 98 LEU A N 1
ATOM 776 C CA . LEU A 1 98 ? 3.559 14.544 -21.686 1.00 80.81 98 LEU A CA 1
ATOM 777 C C . LEU A 1 98 ? 3.731 14.457 -23.211 1.00 80.81 98 LEU A C 1
ATOM 779 O O . LEU A 1 98 ? 3.103 15.208 -23.948 1.00 80.81 98 LEU A O 1
ATOM 783 N N . ARG A 1 99 ? 4.541 13.509 -23.701 1.00 84.44 99 ARG A N 1
ATOM 784 C CA . ARG A 1 99 ? 4.722 13.231 -25.139 1.00 84.44 99 ARG A CA 1
ATOM 785 C C . ARG A 1 99 ? 3.614 12.360 -25.745 1.00 84.44 99 ARG A C 1
ATOM 787 O O . ARG A 1 99 ? 3.742 11.949 -26.896 1.00 84.44 99 ARG A O 1
ATOM 794 N N . GLY A 1 100 ? 2.565 12.027 -24.991 1.00 78.69 100 GLY A N 1
ATOM 795 C CA . GLY A 1 100 ? 1.450 11.206 -25.468 1.00 78.69 100 GLY A CA 1
ATOM 796 C C . GLY A 1 100 ? 1.839 9.775 -25.852 1.00 78.69 100 GLY A C 1
ATOM 797 O O . GLY A 1 100 ? 1.162 9.164 -26.677 1.00 78.69 100 GLY A O 1
ATOM 798 N N . ARG A 1 101 ? 2.935 9.241 -25.297 1.00 80.56 101 ARG A N 1
ATOM 799 C CA . ARG A 1 101 ? 3.374 7.861 -25.541 1.00 80.56 101 ARG A CA 1
ATOM 800 C C . ARG A 1 101 ? 2.671 6.920 -24.566 1.00 80.56 101 ARG A C 1
ATOM 802 O O . ARG A 1 101 ? 2.829 7.065 -23.353 1.00 80.56 101 ARG A O 1
ATOM 809 N N . SER A 1 102 ? 1.939 5.939 -25.090 1.00 78.31 102 SER A N 1
ATOM 810 C CA . SER A 1 102 ? 1.320 4.891 -24.274 1.00 78.31 102 SER A CA 1
ATOM 811 C C . SER A 1 102 ? 2.382 4.015 -23.607 1.00 78.31 102 SER A C 1
ATOM 813 O O . SER A 1 102 ? 3.508 3.885 -24.095 1.00 78.31 102 SER A O 1
ATOM 815 N N . SER A 1 103 ? 2.035 3.464 -22.451 1.00 79.88 103 SER A N 1
ATOM 816 C CA . SER A 1 103 ? 2.811 2.449 -21.737 1.00 79.88 103 SER A CA 1
ATOM 817 C C . SER A 1 103 ? 1.795 1.481 -21.145 1.00 79.88 103 SER A C 1
ATOM 819 O O . SER A 1 103 ? 0.772 1.949 -20.630 1.00 79.88 103 SER A O 1
ATOM 821 N N . VAL A 1 104 ? 2.029 0.179 -21.266 1.00 83.31 104 VAL A N 1
ATOM 822 C CA . VAL A 1 104 ? 1.148 -0.820 -20.656 1.00 83.31 104 VAL A CA 1
ATOM 823 C C . VAL A 1 104 ? 1.542 -0.994 -19.192 1.00 83.31 104 VAL A C 1
ATOM 825 O O . VAL A 1 104 ? 2.723 -1.015 -18.845 1.00 83.31 104 VAL A O 1
ATOM 828 N N . ILE A 1 105 ? 0.535 -1.053 -18.326 1.00 86.06 105 ILE A N 1
ATOM 829 C CA . ILE A 1 105 ? 0.688 -1.378 -16.911 1.00 86.06 105 ILE A CA 1
ATOM 830 C C . ILE A 1 105 ? -0.344 -2.439 -16.564 1.00 86.06 105 ILE A C 1
ATOM 832 O O . ILE A 1 105 ? -1.481 -2.368 -17.033 1.00 86.06 105 ILE A O 1
ATOM 836 N N . HIS A 1 106 ? 0.041 -3.398 -15.738 1.00 86.94 106 HIS A N 1
ATOM 837 C CA . HIS A 1 106 ? -0.888 -4.356 -15.162 1.00 86.94 106 HIS A CA 1
ATOM 838 C C . HIS A 1 106 ? -1.254 -3.850 -13.771 1.00 86.94 106 HIS A C 1
ATOM 840 O O . HIS A 1 106 ? -0.384 -3.460 -12.988 1.00 86.94 106 HIS A O 1
ATOM 846 N N . VAL A 1 107 ? -2.550 -3.820 -13.466 1.00 88.94 107 VAL A N 1
ATOM 847 C CA . VAL A 1 107 ? -3.055 -3.368 -12.167 1.00 88.94 107 VAL A CA 1
ATOM 848 C C . VAL A 1 107 ? -3.877 -4.486 -11.552 1.00 88.94 107 VAL A C 1
ATOM 850 O O . VAL A 1 107 ? -4.887 -4.897 -12.114 1.00 88.94 107 VAL A O 1
ATOM 853 N N . HIS A 1 108 ? -3.451 -4.954 -10.387 1.00 89.94 108 HIS A N 1
ATOM 854 C CA . HIS A 1 108 ? -4.218 -5.867 -9.555 1.00 89.94 108 HIS A CA 1
ATOM 855 C C . HIS A 1 108 ? -4.912 -5.065 -8.456 1.00 89.94 108 HIS A C 1
ATOM 857 O O . HIS A 1 108 ? -4.242 -4.383 -7.678 1.00 89.94 108 HIS A O 1
ATOM 863 N N . ILE A 1 109 ? -6.243 -5.127 -8.403 1.00 90.44 109 ILE A N 1
ATOM 864 C CA . ILE A 1 109 ? -7.054 -4.431 -7.399 1.00 90.44 109 ILE A CA 1
ATOM 865 C C . ILE A 1 109 ? -7.830 -5.464 -6.591 1.00 90.44 109 ILE A C 1
ATOM 867 O O . ILE A 1 109 ? -8.550 -6.285 -7.158 1.00 90.44 109 ILE A O 1
ATOM 871 N N . LYS A 1 110 ? -7.723 -5.390 -5.265 1.00 91.38 110 LYS A N 1
ATOM 872 C CA . LYS A 1 110 ? -8.510 -6.194 -4.330 1.00 91.38 110 LYS A CA 1
ATOM 873 C C . LYS A 1 110 ? -9.280 -5.282 -3.384 1.00 91.38 110 LYS A C 1
ATOM 875 O O . LYS A 1 110 ? -8.713 -4.366 -2.794 1.00 91.38 110 LYS A O 1
ATOM 880 N N . ARG A 1 111 ? -10.582 -5.524 -3.244 1.00 92.75 111 ARG A N 1
ATOM 881 C CA . ARG A 1 111 ? -11.428 -4.839 -2.263 1.00 92.75 111 ARG A CA 1
ATOM 882 C C . ARG A 1 111 ? -11.375 -5.601 -0.939 1.00 92.75 111 ARG A C 1
ATOM 884 O O . ARG A 1 111 ? -11.514 -6.819 -0.934 1.00 92.75 111 ARG A O 1
ATOM 891 N N . HIS A 1 112 ? -11.192 -4.869 0.150 1.00 93.75 112 HIS A N 1
ATOM 892 C CA . HIS A 1 112 ? -11.269 -5.355 1.524 1.00 93.75 112 HIS A CA 1
ATOM 893 C C . HIS A 1 112 ? -12.330 -4.554 2.263 1.00 93.75 112 HIS A C 1
ATOM 895 O O . HIS A 1 112 ? -12.311 -3.319 2.203 1.00 93.75 112 HIS A O 1
ATOM 901 N N . LEU A 1 113 ? -13.262 -5.225 2.932 1.00 94.12 113 LEU A N 1
ATOM 902 C CA . LEU A 1 113 ? -14.260 -4.521 3.733 1.00 94.12 113 LEU A CA 1
ATOM 903 C C . LEU A 1 113 ? -13.601 -3.982 4.998 1.00 94.12 113 LEU A C 1
ATOM 905 O O . LEU A 1 113 ? -12.731 -4.622 5.585 1.00 94.12 113 LEU A O 1
ATOM 909 N N . MET A 1 114 ? -14.009 -2.789 5.423 1.00 92.25 114 MET A N 1
ATOM 910 C CA . MET A 1 114 ? -13.427 -2.177 6.617 1.00 92.25 114 MET A CA 1
ATOM 911 C C . MET A 1 114 ? -13.732 -2.994 7.887 1.00 92.25 114 MET A C 1
ATOM 913 O O .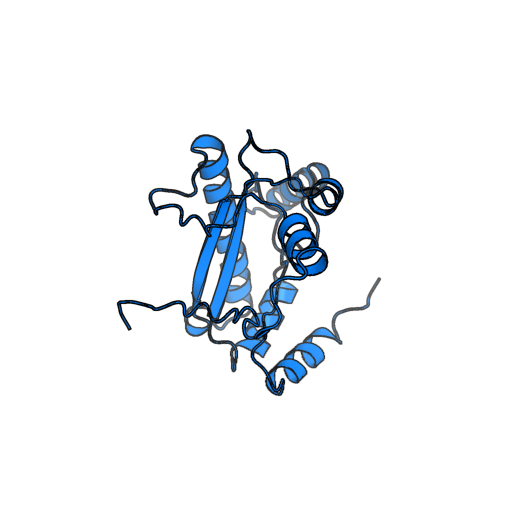 MET A 1 114 ? -12.935 -3.003 8.821 1.00 92.25 114 MET A O 1
ATOM 917 N N . GLU A 1 115 ? -14.850 -3.721 7.882 1.00 90.69 115 GLU A N 1
ATOM 918 C CA . GLU A 1 115 ? -15.298 -4.623 8.950 1.00 90.69 115 GLU A CA 1
ATOM 919 C C . GLU A 1 115 ? -14.417 -5.877 9.097 1.00 90.69 115 GLU A C 1
ATOM 921 O O . GLU A 1 115 ? -14.333 -6.447 10.180 1.00 90.69 115 GLU A O 1
ATOM 926 N N . GLU A 1 116 ? -13.713 -6.293 8.037 1.00 91.38 116 GLU A N 1
ATOM 927 C CA . GLU A 1 116 ? -12.798 -7.446 8.071 1.00 91.38 116 GLU A CA 1
ATOM 928 C C . GLU A 1 116 ? -11.459 -7.112 8.746 1.00 91.38 116 GLU A C 1
ATOM 930 O O . GLU A 1 116 ? -10.674 -8.008 9.071 1.00 91.38 116 GLU A O 1
ATOM 935 N N . LEU A 1 117 ? -11.149 -5.822 8.926 1.00 93.62 117 LEU A N 1
ATOM 936 C CA . LEU A 1 117 ? -9.886 -5.409 9.521 1.00 93.62 117 LEU A CA 1
ATOM 937 C C . LEU A 1 117 ? -9.915 -5.596 11.047 1.00 93.62 117 LEU A C 1
ATOM 939 O O . LEU A 1 117 ? -10.888 -5.211 11.700 1.00 93.62 117 LEU A O 1
ATOM 943 N N . PRO A 1 118 ? -8.806 -6.052 11.661 1.00 95.19 118 PRO A N 1
ATOM 944 C CA . PRO A 1 118 ? -8.705 -6.157 13.115 1.00 95.19 118 PRO A CA 1
ATOM 945 C C . PRO A 1 118 ? -9.018 -4.832 13.822 1.00 95.19 118 PRO A C 1
ATOM 947 O O . PRO A 1 118 ? -8.683 -3.767 13.311 1.00 95.19 118 PRO A O 1
ATOM 950 N N . GLU A 1 119 ? -9.605 -4.889 15.017 1.00 92.44 119 GLU A N 1
ATOM 951 C CA . GLU A 1 119 ? -9.915 -3.695 15.829 1.00 92.44 119 GLU A CA 1
ATOM 952 C C . GLU A 1 119 ? -8.686 -3.141 16.571 1.00 92.44 119 GLU A C 1
ATOM 954 O O . GLU A 1 119 ? -8.621 -1.972 16.944 1.00 92.44 119 GLU A O 1
ATOM 959 N N . THR A 1 120 ? -7.676 -3.980 16.816 1.00 95.62 120 THR A N 1
ATOM 960 C CA . THR A 1 120 ? -6.497 -3.573 17.586 1.00 95.62 120 THR A CA 1
ATOM 961 C C . THR A 1 120 ? -5.471 -2.865 16.706 1.00 95.62 120 THR A C 1
ATOM 963 O O . THR A 1 120 ? -5.169 -3.296 15.594 1.00 95.62 120 THR A O 1
ATOM 966 N N . ASN A 1 121 ? -4.833 -1.817 17.238 1.00 94.12 121 ASN A N 1
ATOM 967 C CA . ASN A 1 121 ? -3.765 -1.090 16.538 1.00 94.12 121 ASN A CA 1
ATOM 968 C C . ASN A 1 121 ? -2.627 -2.007 16.058 1.00 94.12 121 ASN A C 1
ATOM 970 O O . ASN A 1 121 ? -2.078 -1.812 14.972 1.00 94.12 121 ASN A O 1
ATOM 974 N N . SER A 1 122 ? -2.260 -3.000 16.873 1.00 94.56 122 SER A N 1
ATOM 975 C CA . SER A 1 122 ? -1.262 -4.010 16.518 1.00 94.56 122 SER A CA 1
ATOM 976 C C . SER A 1 122 ? -1.765 -4.938 15.414 1.00 94.56 122 SER A C 1
ATOM 978 O O . SER A 1 122 ? -1.009 -5.213 14.486 1.00 94.56 122 SER A O 1
ATOM 980 N N . GLY A 1 123 ? -3.032 -5.359 15.468 1.00 95.69 123 GLY A N 1
ATOM 981 C CA . GLY A 1 123 ? -3.665 -6.175 14.435 1.00 95.69 123 GLY A CA 1
ATOM 982 C C . GLY A 1 123 ? -3.735 -5.460 13.087 1.00 95.69 123 GLY A C 1
ATOM 983 O O . GLY A 1 123 ? -3.338 -6.032 12.078 1.00 95.69 123 GLY A O 1
ATOM 984 N N . ILE A 1 124 ? -4.129 -4.184 13.060 1.00 95.69 124 ILE A N 1
ATOM 985 C CA . ILE A 1 124 ? -4.158 -3.372 11.830 1.00 95.69 124 ILE A CA 1
ATOM 986 C C . ILE A 1 124 ? -2.746 -3.209 11.253 1.00 95.69 124 ILE A C 1
ATOM 988 O O . ILE A 1 124 ? -2.537 -3.300 10.040 1.00 95.69 124 ILE A O 1
ATOM 992 N N . ALA A 1 125 ? -1.752 -2.978 12.117 1.00 94.56 125 ALA A N 1
ATOM 993 C CA . ALA A 1 125 ? -0.362 -2.894 11.688 1.00 94.56 125 ALA A CA 1
ATOM 994 C C . ALA A 1 125 ? 0.136 -4.223 11.107 1.00 94.56 125 ALA A C 1
ATOM 996 O O . ALA A 1 125 ? 0.871 -4.203 10.121 1.00 94.56 125 ALA A O 1
ATOM 997 N N . GLN A 1 126 ? -0.247 -5.353 11.704 1.00 94.88 126 GLN A N 1
ATOM 998 C CA . GLN A 1 126 ? 0.133 -6.673 11.217 1.00 94.88 126 GLN A CA 1
ATOM 999 C C . GLN A 1 126 ? -0.546 -6.989 9.884 1.00 94.88 126 GLN A C 1
ATOM 1001 O O . GLN A 1 126 ? 0.154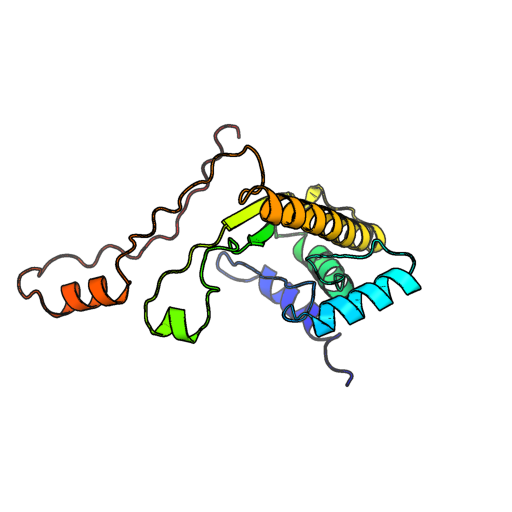 -7.294 8.927 1.00 94.88 126 GLN A O 1
ATOM 1006 N N . TRP A 1 127 ? -1.853 -6.749 9.771 1.00 95.31 127 TRP A N 1
ATOM 1007 C CA . TRP A 1 127 ? -2.606 -6.876 8.520 1.00 95.31 127 TRP A CA 1
ATOM 1008 C C . TRP A 1 127 ? -1.945 -6.096 7.374 1.00 95.31 127 TRP A C 1
ATOM 1010 O O . TRP A 1 127 ? -1.742 -6.618 6.282 1.00 95.31 127 TRP A O 1
ATOM 1020 N N . CYS A 1 128 ? -1.516 -4.857 7.639 1.00 94.50 128 CYS A N 1
ATOM 1021 C CA . CYS A 1 128 ? -0.809 -4.029 6.661 1.00 94.50 128 CYS A CA 1
ATOM 1022 C C . CYS A 1 128 ? 0.521 -4.664 6.212 1.00 94.50 128 CYS A C 1
ATOM 1024 O O . CYS A 1 128 ? 0.856 -4.615 5.031 1.00 94.50 128 CYS A O 1
ATOM 1026 N N . LYS A 1 129 ? 1.278 -5.279 7.129 1.00 92.94 129 LYS A N 1
ATOM 1027 C CA . LYS A 1 129 ? 2.516 -5.998 6.786 1.00 92.94 129 LYS A CA 1
ATOM 1028 C C . LYS A 1 129 ? 2.229 -7.258 5.977 1.00 92.94 129 LYS A C 1
ATOM 1030 O O . LYS A 1 129 ? 2.897 -7.475 4.972 1.00 92.94 129 LYS A O 1
ATOM 1035 N N . ASP A 1 130 ? 1.236 -8.043 6.380 1.00 93.94 130 ASP A N 1
ATOM 1036 C CA . ASP A 1 130 ? 0.872 -9.298 5.717 1.00 93.94 130 ASP A CA 1
ATOM 1037 C C . ASP A 1 130 ? 0.419 -9.044 4.274 1.00 93.94 130 ASP A C 1
ATOM 1039 O O . ASP A 1 130 ? 0.841 -9.743 3.353 1.00 93.94 130 ASP A O 1
ATOM 1043 N N . MET A 1 131 ? -0.338 -7.965 4.048 1.00 93.50 131 MET A N 1
ATOM 1044 C CA . MET A 1 131 ? -0.688 -7.512 2.701 1.00 93.50 131 MET A CA 1
ATOM 1045 C C . MET A 1 131 ? 0.551 -7.186 1.862 1.00 93.50 131 MET A C 1
ATOM 1047 O O . MET A 1 131 ? 0.605 -7.533 0.687 1.00 93.50 131 MET A O 1
ATOM 1051 N N . PHE A 1 132 ? 1.571 -6.554 2.445 1.00 92.62 132 PHE A N 1
ATOM 1052 C CA . PHE A 1 132 ? 2.817 -6.260 1.731 1.00 92.62 132 PHE A CA 1
ATOM 1053 C C . PHE A 1 132 ? 3.635 -7.512 1.417 1.00 92.62 132 PHE A C 1
ATOM 1055 O O . PHE A 1 132 ? 4.219 -7.587 0.340 1.00 92.62 132 PHE A O 1
ATOM 1062 N N . VAL A 1 133 ? 3.629 -8.511 2.299 1.00 92.19 133 VAL A N 1
ATOM 1063 C CA . VAL A 1 133 ? 4.239 -9.819 2.020 1.00 92.19 133 VAL A CA 1
ATOM 1064 C C . VAL A 1 133 ? 3.517 -10.512 0.860 1.00 92.19 133 VAL A C 1
ATOM 1066 O O . VAL A 1 133 ? 4.163 -11.001 -0.064 1.00 92.19 133 VAL A O 1
ATOM 1069 N N . ALA A 1 134 ? 2.181 -10.496 0.853 1.00 92.44 134 ALA A N 1
ATOM 1070 C CA . ALA A 1 134 ? 1.394 -11.060 -0.243 1.00 92.44 134 ALA A CA 1
ATOM 1071 C C . ALA A 1 134 ? 1.652 -10.337 -1.577 1.00 92.44 134 ALA A C 1
ATOM 1073 O O . ALA A 1 134 ? 1.773 -10.983 -2.617 1.00 92.44 134 ALA A O 1
ATOM 1074 N N . LYS A 1 135 ? 1.790 -9.005 -1.554 1.00 92.12 135 LYS A N 1
ATOM 1075 C CA . LYS A 1 135 ? 2.160 -8.212 -2.737 1.00 92.12 135 LYS A CA 1
ATOM 1076 C C . LYS A 1 135 ? 3.542 -8.542 -3.268 1.00 92.12 135 LYS A C 1
ATOM 1078 O O . LYS A 1 135 ? 3.710 -8.588 -4.480 1.00 92.12 135 LYS A O 1
ATOM 1083 N N . ASP A 1 136 ? 4.516 -8.745 -2.386 1.00 91.88 136 ASP A N 1
ATOM 1084 C CA . ASP A 1 136 ? 5.880 -9.100 -2.781 1.00 91.88 136 ASP A CA 1
ATOM 1085 C C . ASP A 1 136 ? 5.895 -10.409 -3.580 1.00 91.88 136 ASP A C 1
ATOM 1087 O O . ASP A 1 136 ? 6.476 -10.467 -4.663 1.00 91.88 136 ASP A O 1
ATOM 1091 N N . ALA A 1 137 ? 5.161 -11.414 -3.090 1.00 91.31 137 ALA A N 1
ATOM 1092 C CA . ALA A 1 137 ? 4.977 -12.693 -3.771 1.00 91.31 137 ALA A CA 1
ATOM 1093 C C . ALA A 1 137 ? 4.206 -12.552 -5.094 1.00 91.31 137 ALA A C 1
ATOM 1095 O O . ALA A 1 137 ? 4.574 -13.158 -6.098 1.00 91.31 137 ALA A O 1
ATOM 1096 N N . LEU A 1 138 ? 3.161 -11.725 -5.118 1.00 90.69 138 LEU A N 1
ATOM 1097 C CA . LEU A 1 138 ? 2.355 -11.473 -6.313 1.00 90.69 138 LEU A CA 1
ATOM 1098 C C . LEU A 1 138 ? 3.143 -10.718 -7.400 1.00 90.69 138 LEU A C 1
ATOM 1100 O O . LEU A 1 138 ? 2.980 -10.997 -8.587 1.00 90.69 138 LEU A O 1
ATOM 1104 N N . LEU A 1 139 ? 4.032 -9.799 -7.016 1.00 89.62 139 LEU A N 1
ATOM 1105 C CA . LEU A 1 139 ? 4.957 -9.145 -7.944 1.00 89.62 139 LEU A CA 1
ATOM 1106 C C . LEU A 1 139 ? 6.016 -10.118 -8.466 1.00 89.62 139 LEU A C 1
ATOM 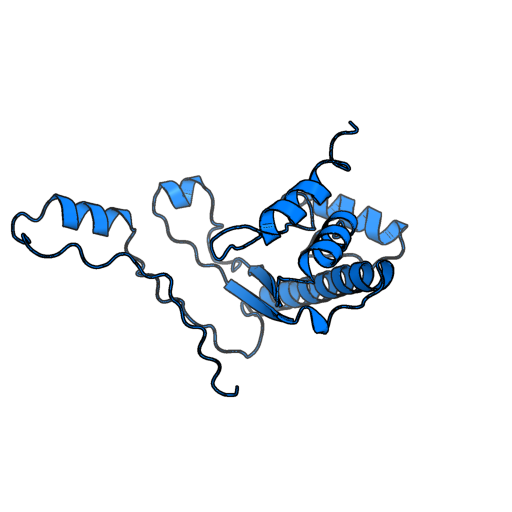1108 O O . LEU A 1 139 ? 6.326 -10.075 -9.651 1.00 89.62 139 LEU A O 1
ATOM 1112 N N . GLU A 1 140 ? 6.521 -11.023 -7.627 1.00 89.25 140 GLU A N 1
ATOM 1113 C CA . GLU A 1 140 ? 7.442 -12.077 -8.070 1.00 89.25 140 GLU A CA 1
ATOM 1114 C C . GLU A 1 140 ? 6.782 -12.978 -9.126 1.00 89.25 140 GLU A C 1
ATOM 1116 O O . GLU A 1 140 ? 7.371 -13.262 -10.167 1.00 89.25 140 GLU A O 1
ATOM 1121 N N . GLN A 1 141 ? 5.525 -13.373 -8.903 1.00 87.75 141 GLN A N 1
ATOM 1122 C CA . GLN A 1 141 ? 4.749 -14.138 -9.883 1.00 87.75 141 GLN A CA 1
ATOM 1123 C C . GLN A 1 141 ? 4.549 -13.364 -11.190 1.00 87.75 141 GLN A C 1
ATOM 1125 O O . GLN A 1 141 ? 4.693 -13.945 -12.265 1.00 87.75 141 GLN A O 1
ATOM 1130 N N . HIS A 1 142 ? 4.268 -12.059 -11.111 1.00 88.81 142 HIS A N 1
ATOM 1131 C CA . HIS A 1 142 ? 4.136 -11.211 -12.297 1.00 88.81 142 HIS A CA 1
ATOM 1132 C C . HIS A 1 142 ? 5.453 -11.091 -13.072 1.00 88.81 142 HIS A C 1
ATOM 1134 O O . HIS A 1 142 ? 5.435 -11.160 -14.296 1.00 88.81 142 HIS A O 1
ATOM 1140 N N . LEU A 1 143 ? 6.602 -11.004 -12.396 1.00 85.19 143 LEU A N 1
ATOM 1141 C CA . LEU A 1 143 ? 7.905 -10.967 -13.070 1.00 85.19 143 LEU A CA 1
ATOM 1142 C C . LEU A 1 143 ? 8.192 -12.234 -13.890 1.00 85.19 143 LEU A C 1
ATOM 1144 O O . LEU A 1 143 ? 8.864 -12.146 -14.917 1.00 85.19 143 LEU A O 1
ATOM 1148 N N . VAL A 1 144 ? 7.692 -13.393 -13.451 1.00 85.31 144 VAL A N 1
ATOM 1149 C CA . VAL A 1 144 ? 7.898 -14.680 -14.137 1.00 85.31 144 VAL A CA 1
ATOM 1150 C C . VAL A 1 144 ? 6.845 -14.924 -15.219 1.00 85.31 144 VAL A C 1
ATOM 1152 O O . VAL A 1 144 ? 7.186 -15.340 -16.324 1.00 85.31 144 VAL A O 1
ATOM 1155 N N . ASN A 1 145 ? 5.574 -14.662 -14.913 1.00 84.00 145 ASN A N 1
ATOM 1156 C CA . ASN A 1 145 ? 4.443 -15.066 -15.754 1.00 84.00 145 ASN A CA 1
ATOM 1157 C C . ASN A 1 145 ? 3.853 -13.918 -16.590 1.00 84.00 145 ASN A C 1
ATOM 1159 O O . ASN A 1 145 ? 2.936 -14.147 -17.374 1.00 84.00 145 ASN A O 1
ATOM 1163 N N . ASP A 1 146 ? 4.311 -12.681 -16.380 1.00 82.69 146 ASP A N 1
ATOM 1164 C CA . ASP A 1 146 ? 3.748 -11.429 -16.915 1.00 82.69 146 ASP A CA 1
ATOM 1165 C C . ASP A 1 146 ? 2.251 -11.206 -16.603 1.00 82.69 146 ASP A C 1
ATOM 1167 O O . ASP A 1 146 ? 1.606 -10.291 -17.115 1.00 82.69 146 ASP A O 1
ATOM 1171 N N . THR A 1 147 ? 1.690 -11.994 -15.684 1.00 80.69 147 THR A N 1
ATOM 1172 C CA . THR A 1 147 ? 0.309 -11.901 -15.200 1.00 80.69 147 THR A CA 1
ATOM 1173 C C . THR A 1 147 ? 0.255 -12.017 -13.676 1.00 80.69 147 THR A C 1
ATOM 1175 O O . THR A 1 147 ? 1.138 -12.602 -13.052 1.00 80.69 147 THR A O 1
ATOM 1178 N N . PHE A 1 148 ? -0.792 -11.462 -13.063 1.00 79.31 148 PHE A N 1
ATOM 1179 C CA . PHE A 1 148 ? -1.060 -11.580 -11.625 1.00 79.31 148 PHE A CA 1
ATOM 1180 C C . PHE A 1 148 ? -1.810 -12.872 -11.241 1.00 79.31 148 PHE A C 1
ATOM 1182 O O . PHE A 1 148 ? -2.251 -13.006 -10.101 1.00 79.31 148 PHE A O 1
ATOM 1189 N N . GLY A 1 149 ? -1.971 -13.811 -12.178 1.00 74.56 149 GLY A N 1
ATOM 1190 C CA . GLY A 1 149 ? -2.623 -15.108 -11.977 1.00 74.56 149 GLY A CA 1
ATOM 1191 C C . GLY A 1 149 ? -3.664 -15.418 -13.055 1.00 74.56 149 GLY A C 1
ATOM 1192 O O . GLY A 1 149 ? -3.632 -14.831 -14.136 1.00 74.56 149 GLY A O 1
ATOM 1193 N N . ASP A 1 150 ? -4.595 -16.321 -12.731 1.00 61.69 150 ASP A N 1
ATOM 1194 C CA . ASP A 1 150 ? -5.577 -16.903 -13.668 1.00 61.69 150 ASP A CA 1
ATOM 1195 C C . ASP A 1 150 ? -6.832 -16.045 -13.902 1.00 61.69 150 ASP A C 1
ATOM 1197 O O . ASP A 1 150 ? -7.725 -16.434 -14.650 1.00 61.69 150 ASP A O 1
ATOM 1201 N N . LYS A 1 151 ? -6.957 -14.893 -13.233 1.00 64.44 151 LYS A N 1
ATOM 1202 C CA . LYS A 1 151 ? -8.106 -14.002 -13.440 1.00 64.44 151 LYS A CA 1
ATOM 1203 C C . LYS A 1 151 ? -7.927 -13.234 -14.743 1.00 64.44 151 LYS A C 1
ATOM 1205 O O . LYS A 1 151 ? -6.892 -12.599 -14.936 1.00 64.44 151 LYS A O 1
ATOM 1210 N N . ASP A 1 152 ? -8.959 -13.242 -15.584 1.00 59.50 152 ASP A N 1
ATOM 1211 C CA . ASP A 1 152 ? -8.952 -12.544 -16.868 1.00 59.50 152 ASP A CA 1
ATOM 1212 C C . ASP A 1 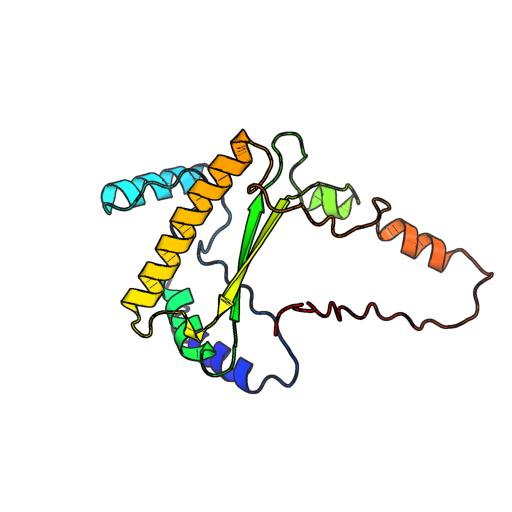152 ? -8.554 -11.073 -16.703 1.00 59.50 152 ASP A C 1
ATOM 1214 O O . ASP A 1 152 ? -9.179 -10.306 -15.959 1.00 59.50 152 ASP A O 1
ATOM 1218 N N . CYS A 1 153 ? -7.503 -10.667 -17.419 1.00 64.12 153 CYS A N 1
ATOM 1219 C CA . CYS A 1 153 ? -7.120 -9.268 -17.518 1.00 64.12 153 CYS A CA 1
ATOM 1220 C C . CYS A 1 153 ? -8.251 -8.485 -18.190 1.00 64.12 153 CYS A C 1
ATOM 1222 O O . CYS A 1 153 ? -8.477 -8.590 -19.394 1.00 64.12 153 CYS A O 1
ATOM 1224 N N . GLN A 1 154 ? -8.932 -7.653 -17.406 1.00 69.38 154 GLN A N 1
ATOM 1225 C CA . GLN A 1 154 ? -9.905 -6.704 -17.927 1.00 69.38 154 GLN A CA 1
ATOM 1226 C C . GLN A 1 154 ? -9.154 -5.556 -18.609 1.00 69.38 154 GLN A C 1
ATOM 1228 O O . GLN A 1 154 ? -8.595 -4.679 -17.942 1.00 69.38 154 GLN A O 1
ATOM 1233 N N . ASP A 1 155 ? -9.115 -5.565 -19.945 1.00 65.75 155 ASP A N 1
ATOM 1234 C CA . ASP A 1 155 ? -8.622 -4.416 -20.699 1.00 65.75 155 ASP A CA 1
ATOM 1235 C C . ASP A 1 155 ? -9.610 -3.264 -20.506 1.00 65.75 155 ASP A C 1
ATOM 1237 O O . ASP A 1 155 ? -10.760 -3.302 -20.942 1.00 65.75 155 ASP A O 1
ATOM 1241 N N . ILE A 1 156 ? -9.136 -2.208 -19.851 1.00 65.06 156 ILE A N 1
ATOM 1242 C CA . ILE A 1 156 ? -9.906 -0.993 -19.570 1.00 65.06 156 ILE A CA 1
ATOM 1243 C C . ILE A 1 156 ? -10.199 -0.201 -20.865 1.00 65.06 156 ILE A C 1
ATOM 1245 O O . ILE A 1 156 ? -10.711 0.919 -20.818 1.00 65.06 156 ILE A O 1
ATOM 1249 N N . GLY A 1 157 ? -9.842 -0.746 -22.034 1.00 54.56 157 GLY A N 1
ATOM 1250 C CA . GLY A 1 157 ? -10.323 -0.325 -23.342 1.00 54.56 157 GLY A CA 1
ATOM 1251 C C . GLY A 1 157 ? -9.898 1.089 -23.704 1.00 54.56 157 GLY A C 1
ATOM 1252 O O . GLY A 1 157 ? -10.561 1.743 -24.513 1.00 54.56 157 GLY A O 1
ATOM 1253 N N . ARG A 1 158 ? -8.813 1.611 -23.107 1.00 54.28 158 ARG A N 1
ATOM 1254 C CA . ARG A 1 158 ? -8.358 2.960 -23.448 1.00 54.28 158 ARG A CA 1
ATOM 1255 C C . ARG A 1 158 ? -7.986 2.973 -24.928 1.00 54.28 158 ARG A C 1
ATOM 1257 O O . ARG A 1 158 ? -7.070 2.248 -25.326 1.00 54.28 158 ARG A O 1
ATOM 1264 N N . PRO A 1 159 ? -8.618 3.824 -25.756 1.00 51.28 159 PRO A N 1
ATOM 1265 C CA . PRO A 1 159 ? -8.205 3.941 -27.139 1.00 51.28 159 PRO A CA 1
ATOM 1266 C C . PRO A 1 159 ? -6.728 4.346 -27.161 1.00 51.28 159 PRO A C 1
ATOM 1268 O O . PRO A 1 159 ? -6.349 5.373 -26.601 1.00 51.28 159 PRO A O 1
ATOM 1271 N N . LYS A 1 160 ? -5.885 3.565 -27.852 1.00 52.41 160 LYS A N 1
ATOM 1272 C CA . LYS A 1 160 ? -4.449 3.858 -28.071 1.00 52.41 160 LYS A CA 1
ATOM 1273 C C . LYS A 1 160 ? -4.197 5.230 -28.729 1.00 52.41 160 LYS A C 1
ATOM 1275 O O . LYS A 1 160 ? -3.056 5.661 -28.875 1.00 52.41 160 LYS A O 1
ATOM 1280 N N . LYS A 1 161 ? -5.254 5.934 -29.148 1.00 43.44 161 LYS A N 1
ATOM 1281 C CA . LYS A 1 161 ? -5.201 7.293 -29.683 1.00 43.44 161 LYS A CA 1
ATOM 1282 C C . LYS A 1 161 ? -5.104 8.281 -28.518 1.00 43.44 161 LYS A C 1
ATOM 1284 O O . LYS A 1 161 ? -6.040 8.430 -27.745 1.00 43.44 161 LYS A O 1
ATOM 1289 N N . SER A 1 162 ? -3.956 8.954 -28.428 1.00 46.47 162 SER A N 1
ATOM 1290 C CA . SER A 1 162 ? -3.672 10.042 -27.483 1.00 46.47 162 SER A CA 1
ATOM 1291 C C . SER A 1 162 ? -4.873 10.982 -27.294 1.00 46.47 162 SER A C 1
ATOM 1293 O O . SER A 1 162 ? -5.446 11.442 -28.283 1.00 46.47 162 SER A O 1
ATOM 1295 N N . LEU A 1 163 ? -5.200 11.312 -26.037 1.00 47.72 163 LEU A N 1
ATOM 1296 C CA . LEU A 1 163 ? -6.218 12.303 -25.641 1.00 47.72 163 LEU A CA 1
ATOM 1297 C C . LEU A 1 163 ? -6.086 13.624 -26.425 1.00 47.72 163 LEU A C 1
ATOM 1299 O O . LEU A 1 163 ? -7.084 14.239 -26.791 1.00 47.72 163 LEU A O 1
ATOM 1303 N N . PHE A 1 164 ? -4.858 14.015 -26.779 1.00 46.28 164 PHE A N 1
ATOM 1304 C CA . PHE A 1 164 ? -4.593 15.202 -27.597 1.00 46.28 164 PHE A CA 1
ATOM 1305 C C . PHE A 1 164 ? -5.211 15.133 -28.999 1.00 46.28 164 PHE A C 1
ATOM 1307 O O . PHE A 1 164 ? -5.603 16.159 -29.546 1.00 46.28 164 PHE A O 1
ATOM 1314 N N . ARG A 1 165 ? -5.341 13.939 -29.588 1.00 36.81 165 ARG A N 1
ATOM 1315 C CA . ARG A 1 165 ? -5.924 13.773 -30.926 1.00 36.81 165 ARG A CA 1
ATOM 1316 C C . ARG A 1 165 ? -7.450 13.923 -30.915 1.00 36.81 165 ARG A C 1
ATOM 1318 O O . ARG A 1 165 ? -8.005 14.325 -31.930 1.00 36.81 165 ARG A O 1
ATOM 1325 N N . GLN A 1 166 ? -8.116 13.627 -29.793 1.00 40.94 166 GLN A N 1
ATOM 1326 C CA . GLN A 1 166 ? -9.555 13.877 -29.623 1.00 40.94 166 GLN A CA 1
ATOM 1327 C C . GLN A 1 166 ? -9.847 15.371 -29.462 1.00 40.94 166 GLN A C 1
ATOM 1329 O O . GLN A 1 166 ? -10.736 15.881 -30.136 1.00 40.94 166 GLN A O 1
ATOM 1334 N N . VAL A 1 167 ? -9.047 16.086 -28.663 1.00 43.62 167 VAL A N 1
ATOM 1335 C CA . VAL A 1 167 ? -9.190 17.544 -28.502 1.00 43.62 167 VAL A CA 1
ATOM 1336 C C . VAL A 1 167 ? -8.922 18.273 -29.823 1.00 43.62 167 VAL A C 1
ATOM 1338 O O . VAL A 1 167 ? -9.690 19.146 -30.206 1.00 43.62 167 VAL A O 1
ATOM 1341 N N . PHE A 1 168 ? -7.899 17.871 -30.583 1.00 31.83 168 PHE A N 1
ATOM 1342 C CA . PHE A 1 168 ? -7.585 18.524 -31.860 1.00 31.83 168 PHE A CA 1
ATOM 1343 C C . PHE A 1 168 ? -8.675 18.322 -32.925 1.00 31.83 168 PHE A C 1
ATOM 1345 O O . PHE A 1 168 ? -8.935 19.222 -33.716 1.00 31.83 168 PHE A O 1
ATOM 1352 N N . ARG A 1 169 ? -9.354 17.166 -32.929 1.00 32.03 169 ARG A N 1
ATOM 1353 C CA . ARG A 1 169 ? -10.476 16.911 -33.845 1.00 32.03 169 ARG A CA 1
ATOM 1354 C C . ARG A 1 169 ? -11.737 17.688 -33.453 1.00 32.03 169 ARG A C 1
ATOM 1356 O O . ARG A 1 169 ? -12.493 18.070 -34.329 1.00 32.03 169 ARG A O 1
ATOM 1363 N N . MET A 1 170 ? -11.927 17.941 -32.158 1.00 36.19 170 MET A N 1
ATOM 1364 C CA . MET A 1 170 ? -13.050 18.725 -31.635 1.00 36.19 170 MET A CA 1
ATOM 1365 C C . MET A 1 170 ? -12.882 20.235 -31.882 1.00 36.19 170 MET A C 1
ATOM 1367 O O . MET A 1 170 ? -13.872 20.941 -32.011 1.00 36.19 170 MET A O 1
ATOM 1371 N N . VAL A 1 171 ? -11.642 20.733 -31.971 1.00 47.62 171 VAL A N 1
ATOM 1372 C CA . VAL A 1 171 ? -11.354 22.168 -32.180 1.00 47.62 171 VAL A CA 1
ATOM 1373 C C . VAL A 1 171 ? -11.313 22.564 -33.666 1.00 47.62 171 VAL A C 1
ATOM 1375 O O . VAL A 1 171 ? -11.535 23.727 -33.982 1.00 47.62 171 VAL A O 1
ATOM 1378 N N . PHE A 1 172 ? -11.057 21.624 -34.585 1.00 41.19 172 PHE A N 1
ATOM 1379 C CA . PHE A 1 172 ? -10.852 21.916 -36.015 1.00 41.19 172 PHE A CA 1
ATOM 1380 C C . PHE A 1 172 ? -11.927 21.365 -36.967 1.00 41.19 172 PHE A C 1
ATOM 1382 O O . PHE A 1 172 ? -11.751 21.473 -38.179 1.00 41.19 172 PHE A O 1
ATOM 1389 N N . ASP A 1 173 ? -13.028 20.798 -36.465 1.00 36.91 173 ASP A N 1
ATOM 1390 C CA . ASP A 1 173 ? -14.156 20.382 -37.308 1.00 36.91 173 ASP A CA 1
ATOM 1391 C C . ASP A 1 173 ? -15.318 21.393 -37.195 1.00 36.91 173 ASP A C 1
ATOM 1393 O O . ASP A 1 173 ? -16.021 21.413 -36.182 1.00 36.91 173 ASP A O 1
ATOM 1397 N N . PRO A 1 174 ? -15.530 22.271 -38.195 1.00 45.22 174 PRO A N 1
ATOM 1398 C CA . PRO A 1 174 ? -16.592 23.275 -38.160 1.00 45.22 174 PRO A CA 1
ATOM 1399 C C . PRO A 1 174 ? -18.006 22.694 -38.367 1.00 45.22 174 PRO A C 1
ATOM 1401 O O . PRO A 1 174 ? -18.969 23.459 -38.377 1.00 45.22 174 PRO A O 1
ATOM 1404 N N . ALA A 1 175 ? -18.165 21.372 -38.529 1.00 46.94 175 ALA A N 1
ATOM 1405 C CA . ALA A 1 175 ? -19.449 20.749 -38.861 1.00 46.94 175 ALA A CA 1
ATOM 1406 C C . ALA A 1 175 ? -20.282 20.234 -37.665 1.00 46.94 175 ALA A C 1
ATOM 1408 O O . ALA A 1 175 ? -21.381 19.727 -37.880 1.00 46.94 175 ALA A O 1
ATOM 1409 N N . SER A 1 176 ? -19.835 20.365 -36.411 1.00 41.91 176 SER A N 1
ATOM 1410 C CA . SER A 1 176 ? -20.600 19.877 -35.246 1.00 41.91 176 SER A CA 1
ATOM 1411 C C . SER A 1 176 ? -21.006 20.997 -34.284 1.00 41.91 176 SER A C 1
ATOM 1413 O O . SER A 1 176 ? -20.489 21.111 -33.173 1.00 41.91 176 SER A O 1
ATOM 1415 N N . VAL A 1 177 ? -21.976 21.813 -34.703 1.00 45.69 177 VAL A N 1
ATOM 1416 C CA . VAL A 1 177 ? -22.836 22.568 -33.780 1.00 45.69 177 VAL A CA 1
ATOM 1417 C C . VAL A 1 177 ? -23.877 21.586 -33.239 1.00 45.69 177 VAL A C 1
ATOM 1419 O O . VAL A 1 177 ? -24.805 21.218 -33.951 1.00 45.69 177 VAL A O 1
ATOM 1422 N N . GLY A 1 178 ? -23.724 21.125 -31.997 1.00 37.75 178 GLY A N 1
ATOM 1423 C CA . GLY A 1 178 ? -24.757 20.313 -31.352 1.00 37.75 178 GLY A CA 1
ATOM 1424 C C . GLY A 1 178 ? -24.257 19.483 -30.177 1.00 37.75 178 GLY A C 1
ATOM 1425 O O . GLY A 1 178 ? -23.591 18.474 -30.364 1.00 37.75 178 GLY A O 1
ATOM 1426 N N . SER A 1 179 ? -24.655 19.892 -28.971 1.00 31.34 179 SER A N 1
ATOM 1427 C CA . SER A 1 179 ? -24.653 19.107 -27.728 1.00 31.34 179 SER A CA 1
ATOM 1428 C C . SER A 1 179 ? -23.302 18.616 -27.198 1.00 31.34 179 SER A C 1
ATOM 1430 O O . SER A 1 179 ? -22.931 17.450 -27.311 1.00 31.34 179 SER A O 1
ATOM 1432 N N . ILE A 1 180 ? -22.639 19.485 -26.430 1.00 36.72 180 ILE A N 1
ATOM 1433 C CA . ILE A 1 180 ? -21.688 19.071 -25.389 1.00 36.72 180 ILE A CA 1
ATOM 1434 C C . ILE A 1 180 ? -22.518 18.507 -24.225 1.00 36.72 180 ILE A C 1
ATOM 1436 O O . ILE A 1 180 ? -22.810 19.191 -23.249 1.00 36.72 180 ILE A O 1
ATOM 1440 N N . HIS A 1 181 ? -22.950 17.255 -24.356 1.00 30.12 181 HIS A N 1
ATOM 1441 C CA . HIS A 1 181 ? -23.556 16.484 -23.272 1.00 30.12 181 HIS A CA 1
ATOM 1442 C C . HIS A 1 181 ? -22.859 15.129 -23.169 1.00 30.12 181 HIS A C 1
ATOM 1444 O O . HIS A 1 181 ? -23.437 14.066 -23.351 1.00 30.12 181 HIS A O 1
ATOM 1450 N N . THR A 1 182 ? -21.559 15.160 -22.898 1.00 29.52 182 THR A N 1
ATOM 1451 C CA . THR A 1 182 ? -2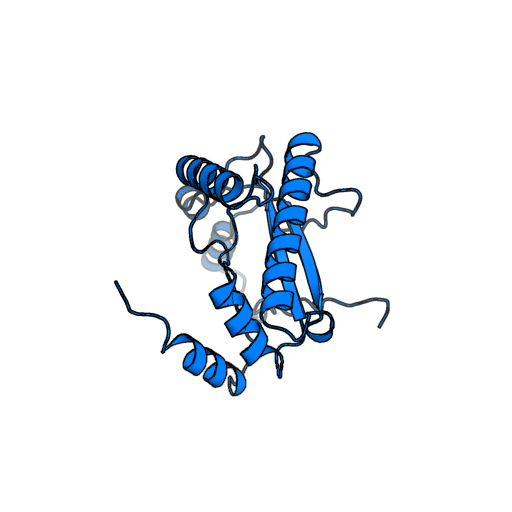0.862 14.016 -22.309 1.00 29.52 182 THR A CA 1
ATOM 1452 C C . THR A 1 182 ? -19.740 14.560 -21.440 1.00 29.52 182 THR A C 1
ATOM 1454 O O . THR A 1 182 ? -18.557 14.479 -21.758 1.00 29.52 182 THR A O 1
ATOM 1457 N N . LEU A 1 183 ? -20.129 15.143 -20.301 1.00 27.81 183 LEU A N 1
ATOM 1458 C CA . LEU A 1 183 ? -19.336 14.939 -19.096 1.00 27.81 183 LEU A CA 1
ATOM 1459 C C . LEU A 1 183 ? -19.112 13.429 -19.023 1.00 27.81 183 LEU A C 1
ATOM 1461 O O . LEU A 1 183 ? -20.081 12.674 -18.961 1.00 27.81 183 LEU A O 1
ATOM 1465 N N . CYS A 1 184 ? -17.854 12.999 -19.130 1.00 27.30 184 CYS A N 1
ATOM 1466 C CA . CYS A 1 184 ? -17.443 11.661 -18.739 1.00 27.30 184 CYS A CA 1
ATOM 1467 C C . CYS A 1 184 ? -17.905 11.471 -17.294 1.00 27.30 184 CYS A C 1
ATOM 1469 O O . CYS A 1 184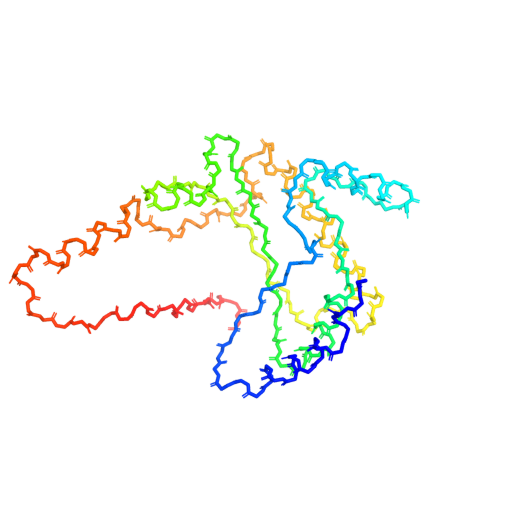 ? -17.198 11.815 -16.347 1.00 27.30 184 CYS A O 1
ATOM 1471 N N . ASN A 1 185 ? -19.121 10.956 -17.145 1.00 22.91 185 ASN A N 1
ATOM 1472 C CA . ASN A 1 185 ? -19.568 10.286 -15.954 1.00 22.91 185 ASN A CA 1
ATOM 1473 C C . ASN A 1 185 ? -18.577 9.142 -15.759 1.00 22.91 185 ASN A C 1
ATOM 1475 O O . ASN A 1 185 ? -18.702 8.073 -16.348 1.00 22.91 185 ASN A O 1
ATOM 1479 N N . PHE A 1 186 ? -17.582 9.369 -14.905 1.00 28.34 186 PHE A N 1
ATOM 1480 C CA . PHE A 1 186 ? -16.944 8.309 -14.135 1.00 28.34 186 PHE A CA 1
ATOM 1481 C C . PHE A 1 186 ? -17.976 7.782 -13.117 1.00 28.34 186 PHE A C 1
ATOM 1483 O O . PHE A 1 186 ? -17.766 7.802 -11.912 1.00 28.34 186 PHE A O 1
ATOM 1490 N N . SER A 1 187 ? -19.132 7.338 -13.609 1.00 28.23 187 SER A N 1
ATOM 1491 C CA . SER A 1 187 ? -20.028 6.423 -12.919 1.00 28.23 187 SER A CA 1
ATOM 1492 C C . SER A 1 187 ? -19.759 5.048 -13.517 1.00 28.23 187 SER A C 1
ATOM 1494 O O . SER A 1 187 ? -20.576 4.481 -14.241 1.00 28.23 187 SER A O 1
ATOM 1496 N N . GLY A 1 188 ? -18.552 4.539 -13.272 1.00 28.12 188 GLY A N 1
ATOM 1497 C CA . GLY A 1 188 ? -18.328 3.108 -13.342 1.00 28.12 188 GLY A CA 1
ATOM 1498 C C . GLY A 1 188 ? -19.069 2.512 -12.158 1.00 28.12 188 GLY A C 1
ATOM 1499 O O . GLY A 1 188 ? -18.503 2.411 -11.075 1.00 28.12 188 GLY A O 1
ATOM 1500 N N . ASN A 1 189 ? -20.354 2.211 -12.349 1.00 25.23 189 ASN A N 1
ATOM 1501 C CA . ASN A 1 189 ? -21.050 1.249 -11.514 1.00 25.23 189 ASN A CA 1
ATOM 1502 C C . ASN A 1 189 ? -20.227 -0.036 -11.593 1.00 25.23 189 ASN A C 1
ATOM 1504 O O . ASN A 1 189 ? -20.271 -0.743 -12.599 1.00 25.23 189 ASN A O 1
ATOM 1508 N N . CYS A 1 190 ? -19.441 -0.311 -10.555 1.00 29.31 190 CYS A N 1
ATOM 1509 C CA . CYS A 1 190 ? -19.015 -1.667 -10.263 1.00 29.31 190 CYS A CA 1
ATOM 1510 C C . CYS A 1 190 ? -20.293 -2.418 -9.882 1.00 29.31 190 CYS A C 1
ATOM 1512 O O . CYS A 1 190 ? -20.739 -2.356 -8.741 1.00 29.31 190 CYS A O 1
ATOM 1514 N N . TYR A 1 191 ? -20.941 -2.991 -10.890 1.00 27.02 191 TYR A N 1
ATOM 1515 C CA . TYR A 1 191 ? -22.061 -3.900 -10.734 1.00 27.02 191 TYR A CA 1
ATOM 1516 C C . TYR A 1 191 ? -21.494 -5.201 -10.159 1.00 27.02 191 TYR A C 1
ATOM 1518 O O . TYR A 1 191 ? -20.610 -5.805 -10.766 1.00 27.02 191 TYR A O 1
ATOM 1526 N N . ASP A 1 192 ? -21.939 -5.556 -8.959 1.00 30.55 192 ASP A N 1
ATOM 1527 C CA . ASP A 1 192 ? -21.640 -6.819 -8.290 1.00 30.55 192 ASP A CA 1
ATOM 1528 C C . ASP A 1 192 ? -22.761 -7.798 -8.678 1.00 30.55 192 ASP A C 1
ATOM 1530 O O . ASP A 1 192 ? -23.922 -7.487 -8.406 1.00 30.55 192 ASP A O 1
ATOM 1534 N N . PRO A 1 193 ? -22.490 -8.901 -9.397 1.00 29.94 193 PRO A N 1
ATOM 1535 C CA . PRO A 1 193 ? -23.546 -9.814 -9.828 1.00 29.94 193 PRO A CA 1
ATOM 1536 C C . PRO A 1 193 ? -24.091 -10.716 -8.706 1.00 29.94 193 PRO A C 1
ATOM 1538 O O . PRO A 1 193 ? -25.045 -11.439 -8.972 1.00 29.94 193 PRO A O 1
ATOM 1541 N N . ASP A 1 194 ? -23.552 -10.646 -7.481 1.00 36.97 194 ASP A N 1
ATOM 1542 C CA . ASP A 1 194 ? -23.934 -11.524 -6.361 1.00 36.97 194 ASP A CA 1
ATOM 1543 C C . ASP A 1 194 ? -24.253 -10.775 -5.040 1.00 36.97 194 ASP A C 1
ATOM 1545 O O . ASP A 1 194 ? -23.969 -11.281 -3.951 1.00 36.97 194 ASP A O 1
ATOM 1549 N N . ALA A 1 195 ? -24.864 -9.583 -5.110 1.00 33.78 195 ALA A N 1
ATOM 1550 C CA . ALA A 1 195 ? -25.378 -8.844 -3.942 1.00 33.78 195 ALA A CA 1
ATOM 1551 C C . ALA A 1 195 ? -26.869 -8.493 -4.060 1.00 33.78 195 ALA A C 1
ATOM 1553 O O . ALA A 1 195 ? -27.292 -8.044 -5.150 1.00 33.78 195 ALA A O 1
#

InterPro domains:
  IPR032098 Acyltransferase, C-terminal domain [PF16076] (96-164)

Secondary structure (DSSP, 8-state):
---STTHHHHHHHHHHT-SS-------TT-S---HHHHHHHHHHHHHTT----SSSPPP-HHHHHHHHHHHTTT--EEEEEEEE--TTSPP--HHHHHTT-----EEEEEEEEGGGS-SSHHHHHHHHHHHHHHHHHHHHHHHHHSSSSSS--------SS-HHHHHHHHHH-TT--S--------------TT-

Sequence (195 aa):
MKKSSKFLPSGFEHLKDFPRPFWLALFVEGTRFTQEKLLAAQEYASSAGLPVPRNVLVPRTKGFVLAVNHLRSFVPAIYDATVAIPINEPRPTLLRILRGRSSVIHVHIKRHLMEELPETNSGIAQWCKDMFVAKDALLEQHLVNDTFGDKDCQDIGRPKKSLFRQVFRMVFDPASVGSIHTLCNFSGNCYDPDA

Radius of gyration: 20.77 Å; chains: 1; bounding box: 44×40×56 Å

pLDDT: mean 75.16, std 21.91, range [22.91, 95.69]

Foldseek 3Di:
DDPDDPVLLVVLVVVVPPPDDDDDDDDQLPDDDDPVQLVVQQVVCVVVVHPRFDPDHQGNLPSVLSNLQSCLVPPFKDKDKDKDFAPPWDDDDPVCVVVLHDTDIAIDIDIDTSVPQDPDSVSSSVVVRVVVVVSSVQNVVCNVPVDSDDDDRDDPPPPSDGPVVVVVCVVPDPPDPDDPPDPPPPPPPPDDPPD

Organism: NCBI:txid262921